Protein AF-A0A3A9ZU46-F1 (afdb_monomer_lite)

Organism: NCBI:txid1420899

Secondary structure (DSSP, 8-state):
------------S-S-SPPTT-EEEEEE-SSTT-EEEEEEEE-TTS-EEEEE---GGGG-TT----TTT----TTHHHHHHHHHTT-TT--SHHHHHHTTPPPHHHHHHHHHHTS-HHHHHHHHHTTSEE----TT-TT-----EETTS----EEEE--BTTB--HHHHHHHHHHHHHTT-SEEEE---SPPPPPPTT--S---TT-----------

Structure (mmCIF, N/CA/C/O backbone):
data_AF-A0A3A9ZU46-F1
#
_entry.id   AF-A0A3A9ZU46-F1
#
loop_
_atom_site.group_PDB
_atom_site.id
_atom_site.type_symbol
_atom_site.label_atom_id
_atom_site.label_alt_id
_atom_site.label_comp_id
_atom_site.label_asym_id
_atom_site.label_entity_id
_atom_site.label_seq_id
_atom_site.pdbx_PDB_ins_code
_atom_site.Cartn_x
_atom_site.Cartn_y
_atom_site.Cartn_z
_atom_site.occupancy
_atom_site.B_iso_or_equiv
_atom_site.auth_seq_id
_atom_site.auth_comp_id
_atom_site.auth_asym_id
_atom_site.auth_atom_id
_atom_site.pdbx_PDB_model_num
ATOM 1 N N . MET A 1 1 ? 8.227 32.862 45.088 1.00 35.78 1 MET A N 1
ATOM 2 C CA . MET A 1 1 ? 6.986 32.095 44.866 1.00 35.78 1 MET A CA 1
ATOM 3 C C . MET A 1 1 ? 7.138 31.425 43.515 1.00 35.78 1 MET A C 1
ATOM 5 O O . MET A 1 1 ? 6.861 32.023 42.487 1.00 35.78 1 MET A O 1
ATOM 9 N N . THR A 1 2 ? 7.788 30.268 43.529 1.00 27.38 2 THR A N 1
ATOM 10 C CA . THR A 1 2 ? 8.218 29.541 42.335 1.00 27.38 2 THR A CA 1
ATOM 11 C C . THR A 1 2 ? 7.061 28.642 41.934 1.00 27.38 2 THR A C 1
ATOM 13 O O . THR A 1 2 ? 6.717 27.737 42.691 1.00 27.38 2 THR A O 1
ATOM 16 N N . ILE A 1 3 ? 6.417 28.926 40.803 1.00 32.47 3 ILE A N 1
ATOM 17 C CA . ILE A 1 3 ? 5.437 28.006 40.227 1.00 32.47 3 ILE A CA 1
ATOM 18 C C . ILE A 1 3 ? 6.233 26.837 39.652 1.00 32.47 3 ILE A C 1
ATOM 20 O O . ILE A 1 3 ? 6.951 26.970 38.666 1.00 32.47 3 ILE A O 1
ATOM 24 N N . GLN A 1 4 ? 6.184 25.719 40.368 1.00 29.41 4 GLN A N 1
ATOM 25 C CA . GLN A 1 4 ? 6.531 24.412 39.842 1.00 29.41 4 GLN A CA 1
ATOM 26 C C . GLN A 1 4 ? 5.355 23.983 38.962 1.00 29.41 4 GLN A C 1
ATOM 28 O O . GLN A 1 4 ? 4.300 23.635 39.491 1.00 29.41 4 GLN A O 1
ATOM 33 N N . ASP A 1 5 ? 5.522 24.041 37.641 1.00 31.92 5 ASP A N 1
ATOM 34 C CA . ASP A 1 5 ? 4.596 23.401 36.705 1.00 31.92 5 ASP A CA 1
ATOM 35 C C . ASP A 1 5 ? 4.738 21.882 36.853 1.00 31.92 5 ASP A C 1
ATOM 37 O O . ASP A 1 5 ? 5.626 21.234 36.295 1.00 31.92 5 ASP A O 1
ATOM 41 N N . ALA A 1 6 ? 3.876 21.338 37.706 1.00 35.84 6 ALA A N 1
ATOM 42 C CA . ALA A 1 6 ? 3.520 19.936 37.735 1.00 35.84 6 ALA A CA 1
ATOM 43 C C . ALA A 1 6 ? 2.703 19.575 36.477 1.00 35.84 6 ALA A C 1
ATOM 45 O O . ALA A 1 6 ? 2.056 20.431 35.879 1.00 35.84 6 ALA A O 1
ATOM 46 N N . ASP A 1 7 ? 2.710 18.287 36.129 1.00 35.06 7 ASP A N 1
ATOM 47 C CA . ASP A 1 7 ? 2.011 17.645 35.007 1.00 35.06 7 ASP A CA 1
ATOM 48 C C . ASP A 1 7 ? 2.618 17.781 33.600 1.00 35.06 7 ASP A C 1
ATOM 50 O O . ASP A 1 7 ? 1.966 18.177 32.633 1.00 35.06 7 ASP A O 1
ATOM 54 N N . ALA A 1 8 ? 3.806 17.198 33.421 1.00 36.62 8 ALA A N 1
ATOM 55 C CA . ALA A 1 8 ? 4.039 16.391 32.222 1.00 36.62 8 ALA A CA 1
ATOM 56 C C . ALA A 1 8 ? 3.138 15.141 32.291 1.00 36.62 8 ALA A C 1
ATOM 58 O O . ALA A 1 8 ? 3.579 14.055 32.670 1.00 36.62 8 ALA A O 1
ATOM 59 N N . ARG A 1 9 ? 1.842 15.301 31.991 1.00 37.44 9 ARG A N 1
ATOM 60 C CA . ARG A 1 9 ? 0.934 14.164 31.824 1.00 37.44 9 ARG A CA 1
ATOM 61 C C . ARG A 1 9 ? 1.466 13.299 30.684 1.00 37.44 9 ARG A C 1
ATOM 63 O O . ARG A 1 9 ? 1.529 13.740 29.540 1.00 37.44 9 ARG A O 1
ATOM 70 N N . THR A 1 10 ? 1.855 12.070 31.014 1.00 37.53 10 THR A N 1
ATOM 71 C CA . THR A 1 10 ? 2.005 10.957 30.072 1.00 37.53 10 THR A CA 1
ATOM 72 C C . THR A 1 10 ? 0.867 11.022 29.046 1.00 37.53 10 THR A C 1
ATOM 74 O O . THR A 1 10 ? -0.290 11.053 29.479 1.00 37.53 10 THR A O 1
ATOM 77 N N . PRO A 1 11 ? 1.136 11.072 27.726 1.00 37.38 11 PRO A N 1
ATOM 78 C CA . PRO A 1 11 ? 0.059 11.112 26.752 1.00 37.38 11 PRO A CA 1
ATOM 79 C C . PRO A 1 11 ? -0.818 9.873 26.937 1.00 37.38 11 PRO A C 1
ATOM 81 O O . PRO A 1 11 ? -0.317 8.754 27.088 1.00 37.38 11 PRO A O 1
ATOM 84 N N . ALA A 1 12 ? -2.130 10.096 26.999 1.00 38.44 12 ALA A N 1
ATOM 85 C CA . ALA A 1 12 ? -3.111 9.031 27.091 1.00 38.44 12 ALA A CA 1
ATOM 86 C C . ALA A 1 12 ? -2.931 8.062 25.911 1.00 38.44 12 ALA A C 1
ATOM 88 O O . ALA A 1 12 ? -2.576 8.463 24.806 1.00 38.44 12 ALA A O 1
ATOM 89 N N . ALA A 1 13 ? -3.187 6.778 26.146 1.00 44.69 13 ALA A N 1
ATOM 90 C CA . ALA A 1 13 ? -3.154 5.712 25.148 1.00 44.69 13 ALA A CA 1
ATOM 91 C C . ALA A 1 13 ? -4.282 5.871 24.096 1.00 44.69 13 ALA A C 1
ATOM 93 O O . ALA A 1 13 ? -5.224 5.086 24.068 1.00 44.69 13 ALA A O 1
ATOM 94 N N . GLY A 1 14 ? -4.237 6.932 23.282 1.00 53.28 14 GLY A N 1
ATOM 95 C CA . GLY A 1 14 ? -5.409 7.460 22.575 1.00 53.28 14 GLY A CA 1
ATOM 96 C C . GLY A 1 14 ? -5.661 6.949 21.154 1.00 53.28 14 GLY A C 1
ATOM 97 O O . GLY A 1 14 ? -6.806 6.967 20.716 1.00 53.28 14 GLY A O 1
ATOM 98 N N . ALA A 1 15 ? -4.650 6.463 20.422 1.00 59.66 15 ALA A N 1
ATOM 99 C CA . ALA A 1 15 ? -4.809 6.111 18.997 1.00 59.66 15 ALA A CA 1
ATOM 100 C C . ALA A 1 15 ? -4.377 4.678 18.621 1.00 59.66 15 ALA A C 1
ATOM 102 O O . ALA A 1 15 ? -4.803 4.157 17.584 1.00 59.66 15 ALA A O 1
ATOM 103 N N . ALA A 1 16 ? -3.559 4.025 19.449 1.00 62.53 16 ALA A N 1
ATOM 104 C CA . ALA A 1 16 ? -3.061 2.670 19.213 1.00 62.53 16 ALA A CA 1
ATOM 105 C C . ALA A 1 16 ? -4.007 1.604 19.797 1.00 62.53 16 ALA A C 1
ATOM 107 O O . ALA A 1 16 ? -4.651 1.824 20.820 1.00 62.53 16 ALA A O 1
ATOM 108 N N . GLY A 1 17 ? -4.082 0.440 19.147 1.00 70.31 17 GLY A N 1
ATOM 109 C CA . GLY A 1 17 ? -4.902 -0.702 19.570 1.00 70.31 17 GLY A CA 1
ATOM 110 C C . GLY A 1 17 ? -6.018 -1.076 18.583 1.00 70.31 17 GLY A C 1
ATOM 111 O O . GLY A 1 17 ? -6.275 -0.331 17.631 1.00 70.31 17 GLY A O 1
ATOM 112 N N . PRO A 1 18 ? -6.689 -2.228 18.777 1.00 75.94 18 PRO A N 1
ATOM 113 C CA . PRO A 1 18 ? -7.706 -2.728 17.854 1.00 75.94 18 PRO A CA 1
ATOM 114 C C . PRO A 1 18 ? -8.823 -1.711 17.588 1.00 75.94 18 PRO A C 1
ATOM 116 O O . PRO A 1 18 ? -9.188 -0.911 18.454 1.00 75.94 18 PRO A O 1
ATOM 119 N N . VAL A 1 19 ? -9.376 -1.723 16.378 1.00 76.19 19 VAL A N 1
ATOM 120 C CA . VAL A 1 19 ? -10.555 -0.913 16.050 1.00 76.19 19 VAL A CA 1
ATOM 121 C C . VAL A 1 19 ? -11.807 -1.687 16.443 1.00 76.19 19 VAL A C 1
ATOM 123 O O . VAL A 1 19 ? -11.973 -2.835 16.040 1.00 76.19 19 VAL A O 1
ATOM 126 N N . ILE A 1 20 ? -12.684 -1.058 17.229 1.00 80.25 20 ILE A N 1
ATOM 127 C CA . ILE A 1 20 ? -13.890 -1.683 17.792 1.00 80.25 20 ILE A CA 1
ATOM 128 C C . ILE A 1 20 ? -14.715 -2.357 16.685 1.00 80.25 20 ILE A C 1
ATOM 130 O O . ILE A 1 20 ? -14.960 -1.764 15.637 1.00 80.25 20 ILE A O 1
ATOM 134 N N . GLY A 1 21 ? -15.133 -3.603 16.923 1.00 82.50 21 GLY A N 1
ATOM 135 C CA . GLY A 1 21 ? -15.940 -4.381 15.975 1.00 82.50 21 GLY A CA 1
ATOM 136 C C . GLY A 1 21 ? -15.159 -4.959 14.790 1.00 82.50 21 GLY A C 1
ATOM 137 O O . GLY A 1 21 ? -15.760 -5.520 13.878 1.00 82.50 21 GLY A O 1
ATOM 138 N N . SER A 1 22 ? -13.829 -4.849 14.785 1.00 88.56 22 SER A N 1
ATOM 139 C CA . SER A 1 22 ? -12.983 -5.368 13.712 1.00 88.56 22 SER A CA 1
ATOM 140 C C . SER A 1 22 ? -11.636 -5.867 14.231 1.00 88.56 22 SER A C 1
ATOM 142 O O . SER A 1 22 ? -11.217 -5.534 15.338 1.00 88.56 22 SER A O 1
ATOM 144 N N . HIS A 1 23 ? -10.933 -6.650 13.420 1.00 87.69 23 HIS A N 1
ATOM 145 C CA . HIS A 1 23 ? -9.550 -7.026 13.700 1.00 87.69 23 HIS A CA 1
ATOM 146 C C . HIS A 1 23 ? -8.672 -6.840 12.462 1.00 87.69 23 HIS A C 1
ATOM 148 O O . HIS A 1 23 ? -9.148 -6.882 11.322 1.00 87.69 23 HIS A O 1
ATOM 154 N N . LYS A 1 24 ? -7.377 -6.612 12.706 1.00 92.56 24 LYS A N 1
ATOM 155 C CA . LYS A 1 24 ? -6.350 -6.562 11.666 1.00 92.56 24 LYS A CA 1
ATOM 156 C C . LYS A 1 24 ? -6.188 -7.959 11.070 1.00 92.56 24 LYS A C 1
ATOM 158 O O . LYS A 1 24 ? -6.028 -8.934 11.801 1.00 92.56 24 LYS A O 1
ATOM 163 N N . ALA A 1 25 ? -6.225 -8.048 9.753 1.00 92.94 25 ALA A N 1
ATOM 164 C CA . ALA A 1 25 ? -5.924 -9.249 8.994 1.00 92.94 25 ALA A CA 1
ATOM 165 C C . ALA A 1 25 ? -4.983 -8.888 7.836 1.00 92.94 25 ALA A C 1
ATOM 167 O O . ALA A 1 25 ? -4.708 -7.715 7.581 1.00 92.94 25 ALA A O 1
ATOM 168 N N . TYR A 1 26 ? -4.462 -9.903 7.150 1.00 94.88 26 TYR A N 1
ATOM 169 C CA . TYR A 1 26 ? -3.521 -9.712 6.053 1.00 94.88 26 TYR A CA 1
ATOM 170 C C . TYR A 1 26 ? -3.875 -10.617 4.877 1.00 94.88 26 TYR A C 1
ATOM 172 O O . TYR A 1 26 ? -4.195 -11.790 5.079 1.00 94.88 26 TYR A O 1
ATOM 180 N N . LEU A 1 27 ? -3.790 -10.075 3.665 1.00 94.25 27 LEU A N 1
ATOM 181 C CA . LEU A 1 27 ? -3.790 -10.841 2.423 1.00 94.25 27 LEU A CA 1
ATOM 182 C C . LEU A 1 27 ? -2.336 -11.109 2.035 1.00 94.25 27 LEU A C 1
ATOM 184 O O . LEU A 1 27 ? -1.538 -10.176 1.953 1.00 94.25 27 LEU A O 1
ATOM 188 N N . THR A 1 28 ? -1.982 -12.372 1.830 1.00 95.69 28 THR A N 1
ATOM 189 C CA . THR A 1 28 ? -0.630 -12.755 1.404 1.00 95.69 28 THR A CA 1
ATOM 190 C C . THR A 1 28 ? -0.583 -12.817 -0.117 1.00 95.69 28 THR A C 1
ATOM 192 O O . THR A 1 28 ? -1.457 -13.436 -0.724 1.00 95.69 28 THR A O 1
ATOM 195 N N . GLY A 1 29 ? 0.410 -12.167 -0.721 1.00 93.44 29 GLY A N 1
ATOM 196 C CA . GLY A 1 29 ? 0.644 -12.226 -2.163 1.00 93.44 29 GLY A CA 1
ATOM 197 C C . GLY A 1 29 ? 1.418 -13.462 -2.606 1.00 93.44 29 GLY A C 1
ATOM 198 O O . GLY A 1 29 ? 1.470 -14.478 -1.915 1.00 93.44 29 GLY A O 1
ATOM 199 N N . SER A 1 30 ? 2.061 -13.353 -3.765 1.00 94.25 30 SER A N 1
ATOM 200 C CA . SER A 1 30 ? 2.924 -14.386 -4.345 1.00 94.25 30 SER A CA 1
ATOM 201 C C . S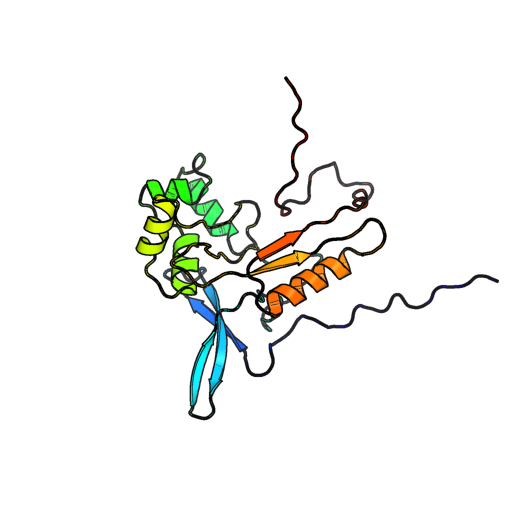ER A 1 30 ? 4.130 -14.728 -3.467 1.00 94.25 30 SER A C 1
ATOM 203 O O . SER A 1 30 ? 4.686 -15.823 -3.573 1.00 94.25 30 SER A O 1
ATOM 205 N N . ARG A 1 31 ? 4.522 -13.808 -2.578 1.00 91.75 31 ARG A N 1
ATOM 206 C CA . ARG A 1 31 ? 5.649 -13.954 -1.657 1.00 91.75 31 ARG A CA 1
ATOM 207 C C . ARG A 1 31 ? 5.194 -13.889 -0.195 1.00 91.75 31 ARG A C 1
ATOM 209 O O . ARG A 1 31 ? 4.291 -13.115 0.129 1.00 91.75 31 ARG A O 1
ATOM 216 N N . PRO A 1 32 ? 5.841 -14.638 0.717 1.00 91.88 32 PRO A N 1
ATOM 217 C CA . PRO A 1 32 ? 5.447 -14.683 2.128 1.00 91.88 32 PRO A CA 1
ATOM 218 C C . PRO A 1 32 ? 5.661 -13.353 2.868 1.00 91.88 32 PRO A C 1
ATOM 220 O O . PRO A 1 32 ? 4.984 -13.084 3.860 1.00 91.88 32 PRO A O 1
ATOM 223 N N . ASP A 1 33 ? 6.589 -12.519 2.398 1.00 91.94 33 ASP A N 1
ATOM 224 C CA . ASP A 1 33 ? 6.868 -11.186 2.935 1.00 91.94 33 ASP A CA 1
ATOM 225 C C . ASP A 1 33 ? 5.911 -10.105 2.399 1.00 91.94 33 ASP A C 1
ATOM 227 O O . ASP A 1 33 ? 5.799 -9.029 2.990 1.00 91.94 33 ASP A O 1
ATOM 231 N N . LEU A 1 34 ? 5.162 -10.393 1.330 1.00 94.12 34 LEU A N 1
ATOM 232 C CA . LEU A 1 34 ? 4.157 -9.494 0.771 1.00 94.12 34 LEU A CA 1
ATOM 233 C C . LEU A 1 34 ? 2.818 -9.714 1.482 1.00 94.12 34 LEU A C 1
ATOM 235 O O . LEU A 1 34 ? 1.983 -10.519 1.073 1.00 94.12 34 LEU A O 1
ATOM 239 N N . ARG A 1 35 ? 2.627 -8.982 2.582 1.00 94.94 35 ARG A N 1
ATOM 240 C CA . ARG A 1 35 ? 1.413 -9.028 3.405 1.00 94.94 35 ARG A CA 1
ATOM 241 C C . ARG A 1 35 ? 0.672 -7.698 3.337 1.00 94.94 35 ARG A C 1
ATOM 243 O O . ARG A 1 35 ? 1.123 -6.707 3.904 1.00 94.94 35 ARG A O 1
ATOM 250 N N . VAL A 1 36 ? -0.476 -7.686 2.668 1.00 96.19 36 VAL A N 1
ATOM 251 C CA . VAL A 1 36 ? -1.323 -6.499 2.514 1.00 96.19 36 VAL A CA 1
ATOM 252 C C . VAL A 1 36 ? -2.293 -6.396 3.690 1.00 96.19 36 VAL A C 1
ATOM 254 O O . VAL A 1 36 ? -3.080 -7.321 3.897 1.00 96.19 36 VAL A O 1
ATOM 257 N N . PRO A 1 37 ? -2.263 -5.30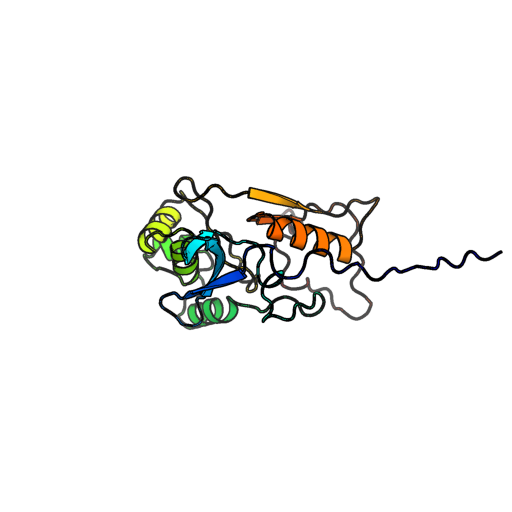5 4.470 1.00 95.31 37 PRO A N 1
ATOM 258 C CA . PRO A 1 37 ? -3.136 -5.133 5.618 1.00 95.31 37 PRO A CA 1
ATOM 259 C C . PRO A 1 37 ? -4.574 -4.875 5.181 1.00 95.31 37 PRO A C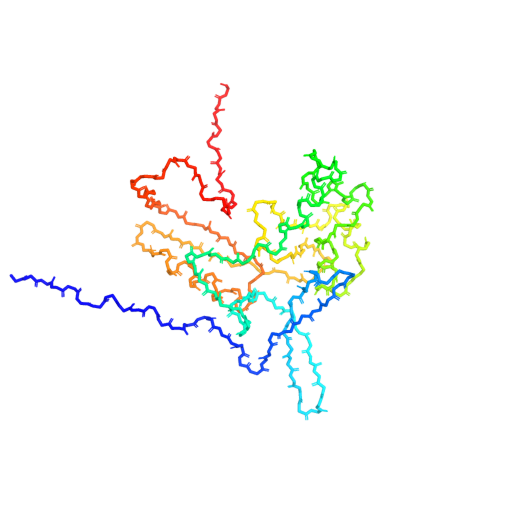 1
ATOM 261 O O . PRO A 1 37 ? -4.850 -4.048 4.310 1.00 95.31 37 PRO A O 1
ATOM 264 N N . VAL A 1 38 ? -5.496 -5.557 5.847 1.00 95.19 38 VAL A N 1
ATOM 265 C CA . VAL A 1 38 ? -6.934 -5.364 5.694 1.00 95.19 38 VAL A CA 1
ATOM 266 C C . VAL A 1 38 ? -7.610 -5.409 7.054 1.00 95.19 38 VAL A C 1
ATOM 268 O O . VAL A 1 38 ? -7.103 -5.989 8.016 1.00 95.19 38 VAL A O 1
ATOM 271 N N . ARG A 1 39 ? -8.795 -4.819 7.136 1.00 93.44 39 ARG A N 1
ATOM 272 C CA . ARG A 1 39 ? -9.625 -4.860 8.333 1.00 93.44 39 ARG A CA 1
ATOM 273 C C . ARG A 1 39 ? -10.771 -5.825 8.102 1.00 93.44 39 ARG A C 1
ATOM 275 O O . ARG A 1 39 ? -11.543 -5.651 7.165 1.00 93.44 39 ARG A O 1
ATOM 282 N N . ARG A 1 40 ? -10.893 -6.844 8.949 1.00 93.00 40 ARG A N 1
ATOM 283 C CA . ARG A 1 40 ? -11.960 -7.841 8.837 1.00 93.00 40 ARG A CA 1
ATOM 284 C C . ARG A 1 40 ? -13.030 -7.600 9.893 1.00 93.00 40 ARG A C 1
ATOM 286 O O . ARG A 1 40 ? -12.735 -7.517 11.087 1.00 93.00 40 ARG A O 1
ATOM 293 N N . VAL A 1 41 ? -14.271 -7.493 9.431 1.00 93.06 41 VAL A N 1
ATOM 294 C CA . VAL A 1 41 ? -15.471 -7.318 10.256 1.00 93.06 41 VAL A CA 1
ATOM 295 C C . VAL A 1 41 ? -16.290 -8.599 10.171 1.00 93.06 41 VAL A C 1
ATOM 297 O O . VAL A 1 41 ? -16.649 -9.026 9.074 1.00 93.06 41 VAL A O 1
ATOM 300 N N . HIS A 1 42 ? -16.558 -9.224 11.317 1.00 90.06 42 HIS A N 1
ATOM 301 C CA . HIS A 1 42 ? -17.422 -10.400 11.390 1.00 90.06 42 HIS A CA 1
ATOM 302 C C . HIS A 1 42 ? -18.882 -9.975 11.461 1.00 90.06 42 HIS A C 1
ATOM 304 O O . HIS A 1 42 ? -19.241 -9.088 12.234 1.00 90.06 42 HIS A O 1
ATOM 310 N N . LEU A 1 43 ? -19.707 -10.619 10.648 1.00 91.69 43 LEU A N 1
ATOM 311 C CA . LEU A 1 43 ? -21.142 -10.403 10.608 1.00 91.69 43 LEU A CA 1
ATOM 312 C C . LEU A 1 43 ? -21.859 -11.442 11.479 1.00 91.69 43 LEU A C 1
ATOM 314 O O . LEU A 1 43 ? -21.318 -12.499 11.806 1.00 91.69 43 LEU A O 1
ATOM 318 N N . THR A 1 44 ? -23.096 -11.136 11.863 1.00 91.62 44 THR A N 1
ATOM 319 C CA . THR A 1 44 ? -23.923 -12.011 12.710 1.00 91.62 44 THR A CA 1
ATOM 320 C C . THR A 1 44 ? -24.377 -13.290 12.004 1.00 91.62 44 THR A C 1
ATOM 322 O O . THR A 1 44 ? -24.774 -14.239 12.672 1.00 91.62 44 THR A O 1
ATOM 325 N N . ASP A 1 45 ? -24.301 -13.334 10.675 1.00 92.00 45 ASP A N 1
ATOM 326 C CA . ASP A 1 45 ? -24.619 -14.493 9.833 1.00 92.00 45 ASP A CA 1
ATOM 327 C C . ASP A 1 45 ? -23.435 -15.473 9.670 1.00 92.00 45 ASP A C 1
ATOM 329 O O . ASP A 1 45 ? -23.545 -16.465 8.953 1.00 92.00 45 ASP A O 1
ATOM 333 N N . GLY A 1 46 ? -22.302 -15.204 10.331 1.00 89.31 46 GLY A N 1
ATOM 334 C CA . GLY A 1 46 ? -21.074 -15.998 10.238 1.00 89.31 46 GLY A CA 1
ATOM 335 C C . GLY A 1 46 ? -20.156 -15.612 9.074 1.00 89.31 46 GLY A C 1
ATOM 336 O O . GLY A 1 46 ? -19.030 -16.108 9.005 1.00 89.31 46 GLY A O 1
ATOM 337 N N . ASN A 1 47 ? -20.581 -14.703 8.192 1.00 92.25 47 ASN A N 1
ATOM 338 C CA . ASN A 1 47 ? -19.742 -14.181 7.120 1.00 92.25 47 ASN A CA 1
ATOM 339 C C . ASN A 1 47 ? -18.776 -13.102 7.635 1.00 92.25 47 ASN A C 1
ATOM 341 O O . ASN A 1 47 ? -18.816 -12.660 8.788 1.00 92.25 47 ASN A O 1
ATOM 345 N N . SER A 1 48 ? -17.872 -12.657 6.762 1.00 91.00 48 SER A N 1
ATOM 346 C CA . SER A 1 48 ? -16.990 -11.532 7.067 1.00 91.00 48 SER A CA 1
ATOM 347 C C . SER A 1 48 ? -16.846 -10.590 5.884 1.00 91.00 48 SER A C 1
ATOM 349 O O . SER A 1 48 ? -16.790 -11.027 4.735 1.00 91.00 48 SER A O 1
ATOM 351 N N . VAL A 1 49 ? -16.754 -9.297 6.181 1.00 92.44 49 VAL A N 1
ATOM 352 C CA . VAL A 1 49 ? -16.446 -8.252 5.204 1.00 92.44 49 VAL A CA 1
ATOM 353 C C . VAL A 1 49 ? -15.000 -7.830 5.397 1.00 92.44 49 VAL A C 1
ATOM 355 O O . VAL A 1 49 ? -14.545 -7.609 6.523 1.00 92.44 49 VAL A O 1
ATOM 358 N N . THR A 1 50 ? -14.273 -7.732 4.288 1.00 93.38 50 THR A N 1
ATOM 359 C CA . THR A 1 50 ? -12.897 -7.238 4.267 1.00 93.38 50 THR A CA 1
ATOM 360 C C . THR A 1 50 ? -12.914 -5.790 3.800 1.00 93.38 50 THR A C 1
ATOM 362 O O . THR A 1 50 ? -13.438 -5.484 2.733 1.00 93.38 50 THR A O 1
ATOM 365 N N . LEU A 1 51 ? -12.365 -4.903 4.622 1.00 93.06 51 LEU A N 1
ATOM 366 C CA . LEU A 1 51 ? -12.283 -3.471 4.383 1.00 93.06 51 LEU A CA 1
ATOM 367 C C . LEU A 1 51 ? -10.830 -3.059 4.171 1.00 93.06 51 LEU A C 1
ATOM 369 O O . LEU A 1 51 ? -9.903 -3.631 4.754 1.00 93.06 51 LEU A O 1
ATOM 373 N N . TYR A 1 52 ? -10.658 -2.020 3.363 1.00 94.31 52 TYR A N 1
ATOM 374 C CA . TYR A 1 52 ? -9.386 -1.337 3.200 1.00 94.31 52 TYR A CA 1
ATOM 375 C C . TYR A 1 52 ? -8.948 -0.723 4.538 1.00 94.31 52 TYR A C 1
ATOM 377 O O . TYR A 1 52 ? -9.764 -0.142 5.257 1.00 94.31 52 TYR A O 1
ATOM 385 N N . ASP A 1 53 ? -7.672 -0.871 4.891 1.00 94.56 53 ASP A N 1
ATOM 386 C CA . ASP A 1 53 ? -7.145 -0.439 6.185 1.00 94.56 53 ASP A CA 1
ATOM 387 C C . ASP A 1 53 ? -5.844 0.342 6.019 1.00 94.56 53 ASP A C 1
ATOM 389 O O . ASP A 1 53 ? -4.871 -0.187 5.484 1.00 94.56 53 ASP A O 1
ATOM 393 N N . THR A 1 54 ? -5.822 1.597 6.470 1.00 94.31 54 THR A N 1
ATOM 394 C CA . THR A 1 54 ? -4.644 2.484 6.418 1.00 94.31 54 THR A CA 1
ATOM 395 C C . THR A 1 54 ? -4.007 2.713 7.781 1.00 94.31 54 THR A C 1
ATOM 397 O O . THR A 1 54 ? -3.000 3.406 7.875 1.00 94.31 54 THR A O 1
ATOM 400 N N . SER A 1 55 ? -4.536 2.098 8.841 1.00 92.25 55 SER A N 1
ATOM 401 C CA . SER A 1 55 ? -4.067 2.301 10.216 1.00 92.25 55 SER A CA 1
ATOM 402 C C . SER A 1 55 ? -2.637 1.818 10.480 1.00 92.25 55 SER A C 1
ATOM 404 O O . SER A 1 55 ? -2.070 2.107 11.535 1.00 92.25 55 SER A O 1
ATOM 406 N N . GLY A 1 56 ? -2.062 1.049 9.552 1.00 90.88 56 GLY A N 1
ATOM 407 C CA . GLY A 1 56 ? -0.726 0.490 9.671 1.00 90.88 56 GLY A CA 1
ATOM 408 C C . GLY A 1 56 ? -0.573 -0.480 10.855 1.00 90.88 56 GLY A C 1
ATOM 409 O O . GLY A 1 56 ? -1.558 -1.084 11.306 1.00 90.88 56 GLY A O 1
ATOM 410 N N . PRO A 1 57 ? 0.653 -0.646 11.379 1.00 90.50 57 PRO A N 1
ATOM 411 C CA . PRO A 1 57 ? 0.947 -1.567 12.480 1.00 90.50 57 PRO A CA 1
ATOM 412 C C . PRO A 1 57 ? 0.387 -1.121 13.840 1.00 90.50 57 PRO A C 1
ATOM 414 O O . PRO A 1 57 ? 0.339 -1.923 14.764 1.00 90.50 57 PRO A O 1
ATOM 417 N N . TYR A 1 58 ? -0.081 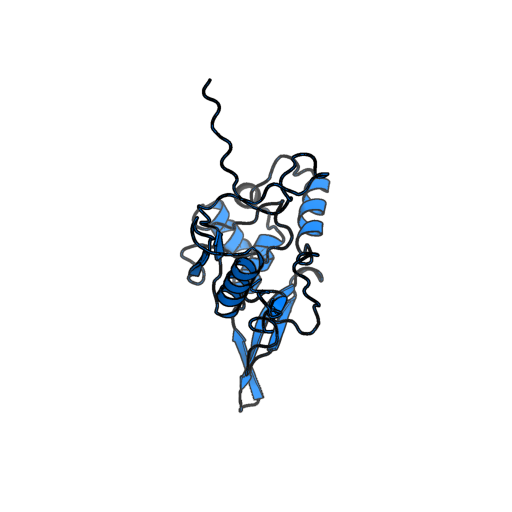0.124 13.986 1.00 87.62 58 TYR A N 1
ATOM 418 C CA . TYR A 1 58 ? -0.586 0.658 15.262 1.00 87.62 58 TYR A CA 1
ATOM 419 C C . TYR A 1 58 ? -1.856 -0.033 15.777 1.00 87.62 58 TYR A C 1
ATOM 421 O O . TYR A 1 58 ? -2.178 0.059 16.963 1.00 87.62 58 TYR A O 1
ATOM 429 N N . THR A 1 59 ? -2.603 -0.705 14.900 1.00 86.31 59 THR A N 1
ATOM 430 C CA . THR A 1 59 ? -3.805 -1.472 15.268 1.00 86.31 59 THR A CA 1
ATOM 431 C C . THR A 1 59 ? -3.565 -2.979 15.270 1.00 86.31 59 THR A C 1
ATOM 433 O O . THR A 1 59 ? -4.518 -3.736 15.457 1.00 86.31 59 THR A O 1
ATOM 436 N N . ASP A 1 60 ? -2.332 -3.423 15.023 1.00 87.31 60 ASP A N 1
ATOM 437 C CA . ASP A 1 60 ? -1.963 -4.832 15.081 1.00 87.31 60 ASP A CA 1
ATOM 438 C C . ASP A 1 60 ? -1.517 -5.188 16.511 1.00 87.31 60 ASP A C 1
ATOM 440 O O . ASP A 1 60 ? -0.476 -4.708 16.961 1.00 87.31 60 ASP A O 1
ATOM 444 N N . PRO A 1 61 ? -2.266 -6.031 17.247 1.00 84.56 61 PRO A N 1
ATOM 445 C CA . PRO A 1 61 ? -1.891 -6.416 18.606 1.00 84.56 61 PRO A CA 1
ATOM 446 C C . PRO A 1 61 ? -0.593 -7.236 18.663 1.00 84.56 61 PRO A C 1
ATOM 448 O O . PRO A 1 61 ? -0.022 -7.394 19.740 1.00 84.56 61 PRO A O 1
ATOM 451 N N . GLN A 1 62 ? -0.126 -7.773 17.532 1.00 85.44 62 GLN A N 1
ATOM 452 C CA . GLN A 1 62 ? 1.114 -8.542 17.446 1.00 85.44 62 GLN A CA 1
ATOM 453 C C . GLN A 1 62 ? 2.351 -7.650 17.260 1.00 85.44 62 GLN A C 1
ATOM 455 O O . GLN A 1 62 ? 3.473 -8.149 17.354 1.00 85.44 62 GLN A O 1
ATOM 460 N N . VAL A 1 63 ? 2.176 -6.347 17.005 1.00 84.00 63 VAL A N 1
ATOM 461 C CA . VAL A 1 63 ? 3.279 -5.414 16.750 1.00 84.00 63 VAL A CA 1
ATOM 462 C C . VAL A 1 63 ? 3.418 -4.428 17.905 1.00 84.00 63 VAL A C 1
ATOM 464 O O . VAL A 1 63 ? 2.536 -3.623 18.185 1.00 84.00 63 VAL A O 1
ATOM 467 N N . VAL A 1 64 ? 4.579 -4.447 18.560 1.00 80.81 64 VAL A N 1
ATOM 468 C CA . VAL A 1 64 ? 4.924 -3.441 19.570 1.00 80.81 64 VAL A CA 1
ATOM 469 C C . VAL A 1 64 ? 5.451 -2.193 18.865 1.00 80.81 64 VAL A C 1
ATOM 471 O O . VAL A 1 64 ? 6.560 -2.196 18.328 1.00 80.81 64 VAL A O 1
ATOM 474 N N . THR A 1 65 ? 4.665 -1.119 18.868 1.00 80.75 65 THR A N 1
ATOM 475 C CA . THR A 1 65 ? 5.054 0.164 18.269 1.00 80.75 65 THR A CA 1
ATOM 476 C C . THR A 1 65 ? 5.756 1.064 19.286 1.00 80.75 65 THR A C 1
ATOM 478 O O . THR A 1 65 ? 5.172 1.413 20.309 1.00 80.75 65 THR A O 1
ATOM 481 N N . ASP A 1 66 ? 6.986 1.486 18.982 1.00 82.19 66 ASP A N 1
ATOM 482 C CA . ASP A 1 66 ? 7.739 2.496 19.739 1.00 82.19 66 ASP A CA 1
ATOM 483 C C . ASP A 1 66 ? 8.162 3.624 18.789 1.00 82.19 66 ASP A C 1
ATOM 485 O O . ASP A 1 66 ? 8.982 3.427 17.887 1.00 82.19 66 ASP A O 1
ATOM 489 N N . VAL A 1 67 ? 7.619 4.823 19.014 1.00 78.81 67 VAL A N 1
ATOM 490 C CA . VAL A 1 67 ? 7.884 6.023 18.201 1.00 78.81 67 VAL A CA 1
ATOM 491 C C . VAL A 1 67 ? 9.382 6.334 18.116 1.00 78.81 67 VAL A C 1
ATOM 493 O O . VAL A 1 67 ? 9.857 6.799 17.083 1.00 78.81 67 VAL A O 1
ATOM 496 N N . ARG A 1 68 ? 10.158 6.040 19.168 1.00 79.62 68 ARG A N 1
ATOM 497 C CA . ARG A 1 68 ? 11.604 6.313 19.201 1.00 79.62 68 ARG A CA 1
ATOM 498 C C . ARG A 1 68 ? 12.415 5.323 18.369 1.00 79.62 68 ARG A C 1
ATOM 500 O O . ARG A 1 68 ? 13.520 5.659 17.945 1.00 79.62 68 ARG A O 1
ATOM 507 N N . ARG A 1 69 ? 11.891 4.113 18.152 1.00 83.81 69 ARG A N 1
ATOM 508 C CA . ARG A 1 69 ? 12.525 3.071 17.326 1.00 83.81 69 ARG A CA 1
ATOM 509 C C . ARG A 1 69 ? 12.102 3.153 15.862 1.00 83.81 69 ARG A C 1
ATOM 511 O O . ARG A 1 69 ? 12.876 2.751 14.999 1.00 83.81 69 ARG A O 1
ATOM 518 N N . GLY A 1 70 ? 10.921 3.709 15.596 1.00 83.31 70 GLY A N 1
ATOM 519 C CA . GLY A 1 70 ? 10.319 3.728 14.269 1.00 83.31 70 GLY A CA 1
ATOM 520 C C . GLY A 1 70 ? 9.628 2.406 13.929 1.00 83.31 70 GLY A C 1
ATOM 521 O O . GLY A 1 70 ? 9.658 1.444 14.698 1.00 83.31 70 GLY A O 1
ATOM 522 N N . LEU A 1 71 ? 8.967 2.380 12.774 1.00 89.12 71 LEU A N 1
ATOM 523 C CA . LEU A 1 71 ? 8.253 1.201 12.293 1.00 89.12 71 LEU A CA 1
ATOM 524 C C . LEU A 1 71 ? 9.209 0.195 11.628 1.00 89.12 71 LEU A C 1
ATOM 526 O O . LEU A 1 71 ? 10.273 0.584 11.136 1.00 89.12 71 LEU A O 1
ATOM 530 N N . PRO A 1 72 ? 8.848 -1.100 11.581 1.00 89.38 72 PRO A N 1
ATOM 531 C CA . PRO A 1 72 ? 9.613 -2.089 10.834 1.00 89.38 72 PRO A CA 1
ATOM 532 C C . PRO A 1 72 ? 9.732 -1.705 9.346 1.00 89.38 72 PRO A C 1
ATOM 534 O O . PRO A 1 72 ? 8.730 -1.344 8.724 1.00 89.38 72 PRO A O 1
ATOM 537 N N . PRO A 1 73 ? 10.927 -1.809 8.738 1.00 92.12 73 PRO A N 1
ATOM 538 C CA . PRO A 1 73 ? 11.153 -1.401 7.355 1.00 92.12 73 PRO A CA 1
ATOM 539 C C . PRO A 1 73 ? 10.695 -2.488 6.367 1.00 92.12 73 PRO A C 1
ATOM 541 O O . PRO A 1 73 ? 11.527 -3.132 5.726 1.00 92.12 73 PRO A O 1
ATOM 544 N N . LEU A 1 74 ? 9.377 -2.679 6.248 1.00 91.38 74 LEU A N 1
ATOM 545 C CA . LEU A 1 74 ? 8.702 -3.699 5.428 1.00 91.38 74 LEU A CA 1
ATOM 546 C C . LEU A 1 74 ? 9.333 -3.893 4.041 1.00 91.38 74 LEU A C 1
ATOM 548 O O . LEU A 1 74 ? 9.588 -5.014 3.616 1.00 91.38 74 LEU A O 1
ATOM 552 N N . ARG A 1 75 ? 9.608 -2.792 3.339 1.00 94.19 75 ARG A N 1
ATOM 553 C CA . ARG A 1 75 ? 10.021 -2.795 1.929 1.00 94.19 75 ARG A CA 1
ATOM 554 C C . ARG A 1 75 ? 11.527 -2.857 1.717 1.00 94.19 75 ARG A C 1
ATOM 556 O O . ARG A 1 75 ? 11.980 -2.847 0.572 1.00 94.19 75 ARG A O 1
ATOM 563 N N . ARG A 1 76 ? 12.328 -2.840 2.787 1.00 93.94 76 ARG A N 1
ATOM 564 C CA . ARG A 1 76 ? 13.792 -2.823 2.661 1.00 93.94 76 ARG A CA 1
ATOM 565 C C . ARG A 1 76 ? 14.321 -4.013 1.846 1.00 93.94 76 ARG A C 1
ATOM 567 O O . ARG A 1 76 ? 15.076 -3.732 0.914 1.00 93.94 76 ARG A O 1
ATOM 574 N N . PRO A 1 77 ? 13.872 -5.263 2.079 1.00 93.75 77 PRO A N 1
ATOM 575 C CA . PRO A 1 77 ? 14.300 -6.401 1.267 1.00 93.75 77 PRO A CA 1
ATOM 576 C C . PRO A 1 77 ? 13.985 -6.209 -0.222 1.00 93.75 77 PRO A C 1
ATOM 578 O O . PRO A 1 77 ? 14.851 -6.408 -1.064 1.00 93.75 77 PRO A O 1
ATOM 581 N N . TRP A 1 78 ? 12.797 -5.698 -0.561 1.00 93.31 78 TRP A N 1
ATOM 582 C CA . TRP A 1 78 ? 12.369 -5.514 -1.957 1.00 93.31 78 TRP A CA 1
ATOM 583 C C . TRP A 1 78 ? 13.242 -4.509 -2.712 1.00 93.31 78 TRP A C 1
ATOM 585 O O . TRP A 1 78 ? 13.532 -4.672 -3.896 1.00 93.31 78 TRP A O 1
ATOM 595 N N . VAL A 1 79 ? 13.651 -3.434 -2.032 1.00 90.94 79 VAL A N 1
ATOM 596 C CA . VAL A 1 79 ? 14.529 -2.410 -2.611 1.00 90.94 79 VAL A CA 1
ATOM 597 C C . VAL A 1 79 ? 15.958 -2.935 -2.761 1.00 90.94 79 VAL A C 1
ATOM 599 O O . VAL A 1 79 ? 16.629 -2.591 -3.734 1.00 90.94 79 VAL A O 1
ATOM 602 N N . GLU A 1 80 ? 16.438 -3.726 -1.802 1.00 90.88 80 GLU A N 1
ATOM 603 C CA . GLU A 1 80 ? 17.781 -4.312 -1.819 1.00 90.88 80 GLU A CA 1
ATOM 604 C C . GLU A 1 80 ? 17.923 -5.377 -2.910 1.00 90.88 80 GLU A C 1
ATOM 606 O O . GLU A 1 80 ? 18.875 -5.297 -3.686 1.00 90.88 80 GLU A O 1
ATOM 611 N N . GLU A 1 81 ? 16.944 -6.277 -3.044 1.00 90.25 81 GLU A N 1
ATOM 612 C CA . GLU A 1 81 ? 16.871 -7.280 -4.118 1.00 90.25 81 GLU A CA 1
ATOM 613 C C . GLU A 1 81 ? 16.974 -6.614 -5.497 1.00 90.25 81 GLU A C 1
ATOM 615 O O . GLU A 1 81 ? 17.907 -6.877 -6.252 1.00 90.25 81 GLU A O 1
ATOM 620 N N . ARG A 1 82 ? 16.124 -5.619 -5.784 1.00 89.44 82 ARG A N 1
ATOM 621 C CA . ARG A 1 82 ? 16.161 -4.915 -7.080 1.00 89.44 82 ARG A CA 1
ATOM 622 C C . ARG A 1 82 ? 17.482 -4.204 -7.361 1.00 89.44 82 ARG A C 1
ATOM 624 O O . ARG A 1 82 ? 17.885 -4.068 -8.515 1.00 89.44 82 ARG A O 1
ATOM 631 N N . ARG A 1 83 ? 18.154 -3.685 -6.330 1.00 85.81 83 ARG A N 1
ATOM 632 C CA . ARG A 1 83 ? 19.475 -3.063 -6.507 1.00 85.81 83 ARG A CA 1
ATOM 633 C C . ARG A 1 83 ? 20.537 -4.101 -6.848 1.00 85.81 83 ARG A C 1
ATOM 635 O O . ARG A 1 83 ? 21.414 -3.789 -7.651 1.00 85.81 83 ARG A O 1
ATOM 642 N N . ALA A 1 84 ? 20.456 -5.290 -6.254 1.00 84.44 84 ALA A N 1
ATOM 643 C CA . ALA A 1 84 ? 21.346 -6.402 -6.563 1.00 84.44 84 ALA A CA 1
ATOM 644 C C . ALA A 1 84 ? 21.153 -6.903 -8.005 1.00 84.44 84 ALA A C 1
ATOM 646 O O . ALA A 1 84 ? 22.141 -7.174 -8.681 1.00 84.44 84 ALA A O 1
ATOM 647 N N . ASP A 1 85 ? 19.918 -6.888 -8.515 1.00 83.50 85 ASP A N 1
ATOM 648 C CA . ASP A 1 85 ? 19.565 -7.311 -9.882 1.00 83.50 85 ASP A CA 1
ATOM 649 C C . ASP A 1 85 ? 19.987 -6.317 -10.992 1.00 83.50 85 ASP A C 1
ATOM 651 O O . ASP A 1 85 ? 19.602 -6.444 -12.153 1.00 83.50 85 ASP A O 1
ATOM 655 N N . GLY A 1 86 ? 20.795 -5.301 -10.667 1.00 75.75 86 GLY A N 1
ATOM 656 C CA . GLY A 1 86 ? 21.370 -4.379 -11.653 1.00 75.75 86 GLY A CA 1
ATOM 657 C C . GLY A 1 86 ? 20.500 -3.165 -11.995 1.00 75.75 86 GLY A C 1
ATOM 658 O O . GLY A 1 86 ? 20.872 -2.361 -12.851 1.00 75.75 86 GLY A O 1
ATOM 659 N N . HIS A 1 87 ? 19.387 -2.940 -11.291 1.00 75.31 87 HIS A N 1
ATOM 660 C CA . HIS A 1 87 ? 18.512 -1.779 -11.513 1.00 75.31 87 HIS A CA 1
ATOM 661 C C . HIS A 1 87 ? 18.986 -0.493 -10.811 1.00 75.31 87 HIS A C 1
ATOM 663 O O . HIS A 1 87 ? 18.186 0.398 -10.525 1.00 75.31 87 HIS A O 1
ATOM 669 N N . ALA A 1 88 ? 20.287 -0.346 -10.541 1.00 63.09 88 ALA A N 1
ATOM 670 C CA . ALA A 1 88 ? 20.841 0.773 -9.771 1.00 63.09 88 ALA A CA 1
ATOM 671 C C . ALA A 1 88 ? 20.513 2.170 -10.350 1.00 63.09 88 ALA A C 1
ATOM 673 O O . ALA A 1 88 ? 20.456 3.142 -9.598 1.00 63.09 88 ALA A O 1
ATOM 674 N N . GLY A 1 89 ? 20.257 2.273 -11.663 1.00 63.25 89 GLY A N 1
ATOM 675 C CA . GLY A 1 89 ? 19.848 3.513 -12.340 1.00 63.25 89 GLY A CA 1
ATOM 676 C C . GLY A 1 89 ? 18.332 3.742 -12.453 1.00 63.25 89 GLY A C 1
ATOM 677 O O . GLY A 1 89 ? 17.910 4.839 -12.815 1.00 63.25 89 GLY A O 1
ATOM 678 N N . LEU A 1 90 ? 17.496 2.743 -12.147 1.00 68.75 90 LEU A N 1
ATOM 679 C CA . LEU A 1 90 ? 16.038 2.820 -12.272 1.00 68.75 90 LEU A CA 1
ATOM 680 C C . LEU A 1 90 ? 15.410 2.939 -10.887 1.00 68.75 90 LEU A C 1
ATOM 682 O O . LEU A 1 90 ? 15.278 1.971 -10.142 1.00 68.75 90 LEU A O 1
ATOM 686 N N . VAL A 1 91 ? 15.029 4.159 -10.524 1.00 81.62 91 VAL A N 1
ATOM 687 C CA . VAL A 1 91 ? 14.588 4.450 -9.151 1.00 81.62 91 VAL A CA 1
ATOM 688 C C . VAL A 1 91 ? 13.063 4.471 -9.025 1.00 81.62 91 VAL A C 1
ATOM 690 O O . VAL A 1 91 ? 12.533 4.247 -7.939 1.00 81.62 91 VAL A O 1
ATOM 693 N N . THR A 1 92 ? 12.339 4.738 -10.116 1.00 92.94 92 THR A N 1
ATOM 694 C CA . THR A 1 92 ? 10.905 5.051 -10.060 1.00 92.94 92 THR A CA 1
ATOM 695 C C . THR A 1 92 ? 10.032 3.909 -10.562 1.00 92.94 92 THR A C 1
ATOM 697 O O . THR A 1 92 ? 10.371 3.217 -11.520 1.00 92.94 92 THR A O 1
ATOM 700 N N . GLN A 1 93 ? 8.849 3.769 -9.961 1.00 95.25 93 GLN A N 1
ATOM 701 C CA . GLN A 1 93 ? 7.834 2.795 -10.381 1.00 95.25 93 GLN A CA 1
ATOM 702 C C . GLN A 1 93 ? 7.410 2.991 -11.847 1.00 95.25 93 GLN A C 1
ATOM 704 O O . GLN A 1 93 ? 7.182 2.016 -12.553 1.00 95.25 93 GLN A O 1
ATOM 709 N N . LEU A 1 94 ? 7.404 4.236 -12.341 1.00 95.75 94 LEU A N 1
ATOM 710 C CA . LEU A 1 94 ? 7.159 4.548 -13.752 1.00 95.75 94 LEU A CA 1
ATOM 711 C C . LEU A 1 94 ? 8.196 3.910 -14.688 1.00 95.75 94 LEU A C 1
ATOM 713 O O . LEU A 1 94 ? 7.840 3.410 -15.754 1.00 95.75 94 LEU A O 1
ATOM 717 N N . ALA A 1 95 ? 9.474 3.929 -14.302 1.00 93.88 95 ALA A N 1
ATOM 718 C CA . ALA A 1 95 ? 10.541 3.369 -15.120 1.00 93.88 95 ALA A CA 1
ATOM 719 C C . ALA A 1 95 ? 10.453 1.836 -15.200 1.00 93.88 95 ALA A C 1
ATOM 721 O O . ALA A 1 95 ? 10.624 1.276 -16.281 1.00 93.88 95 ALA A O 1
ATOM 722 N N . TYR A 1 96 ? 10.122 1.173 -14.087 1.00 94.50 96 TYR A N 1
ATOM 723 C CA . TYR A 1 96 ? 9.846 -0.269 -14.063 1.00 94.50 96 TYR A CA 1
ATOM 724 C C . TYR A 1 96 ? 8.620 -0.625 -14.912 1.00 94.50 96 TYR A C 1
ATOM 726 O O . TYR A 1 96 ? 8.702 -1.485 -15.788 1.00 94.50 96 TYR A O 1
ATOM 734 N N . ALA A 1 97 ? 7.522 0.117 -14.744 1.00 96.00 97 ALA A N 1
ATOM 735 C CA . ALA A 1 97 ? 6.284 -0.118 -15.479 1.00 96.00 97 ALA A CA 1
ATOM 736 C C . ALA A 1 97 ? 6.478 -0.037 -17.000 1.00 96.00 97 ALA A C 1
ATOM 738 O O . ALA A 1 97 ? 6.034 -0.912 -17.738 1.00 96.00 97 ALA A O 1
ATOM 739 N N . ARG A 1 98 ? 7.207 0.982 -17.480 1.00 95.19 98 ARG A N 1
ATOM 740 C CA . ARG A 1 98 ? 7.507 1.161 -18.912 1.00 95.19 98 ARG A CA 1
ATOM 741 C C . ARG A 1 98 ? 8.437 0.097 -19.494 1.00 95.19 98 ARG A C 1
ATOM 743 O O . ARG A 1 98 ? 8.464 -0.067 -20.708 1.00 95.19 98 ARG A O 1
ATOM 750 N N . ARG A 1 99 ? 9.183 -0.625 -18.654 1.00 93.12 99 ARG A N 1
ATOM 751 C CA . ARG A 1 99 ? 9.984 -1.790 -19.062 1.00 93.12 99 ARG A CA 1
ATOM 752 C C . ARG A 1 99 ? 9.180 -3.092 -19.065 1.00 93.12 99 ARG A C 1
ATOM 754 O O . ARG A 1 99 ? 9.725 -4.127 -19.424 1.00 93.12 99 ARG A O 1
ATOM 761 N N . GLY A 1 100 ? 7.901 -3.046 -18.686 1.00 95.00 100 GLY A N 1
ATOM 762 C CA . GLY A 1 100 ? 7.043 -4.225 -18.598 1.00 95.00 100 GLY A CA 1
ATOM 763 C C . GLY A 1 100 ? 7.191 -5.005 -17.287 1.00 95.00 100 GLY A C 1
ATOM 764 O O . GLY A 1 100 ? 6.560 -6.049 -17.140 1.00 95.00 100 GLY A O 1
ATOM 765 N N . GLU A 1 101 ? 7.982 -4.504 -16.334 1.00 94.12 101 GLU A N 1
ATOM 766 C CA . GLU A 1 101 ? 8.295 -5.184 -15.074 1.00 94.12 101 GLU A CA 1
ATOM 767 C C . GLU A 1 101 ? 7.238 -4.881 -14.006 1.00 94.12 101 GLU A C 1
ATOM 769 O O . GLU A 1 101 ? 6.851 -3.728 -13.804 1.00 94.12 101 GLU A O 1
ATOM 774 N N . ILE A 1 102 ? 6.790 -5.926 -13.304 1.00 96.00 102 ILE A N 1
ATOM 775 C CA . ILE A 1 102 ? 5.873 -5.824 -12.165 1.00 96.00 102 ILE A CA 1
ATOM 776 C C . ILE A 1 102 ? 6.710 -5.882 -10.889 1.00 96.00 102 ILE A C 1
ATOM 778 O O . ILE A 1 102 ? 7.400 -6.866 -10.633 1.00 96.00 102 ILE A O 1
ATOM 782 N N . THR A 1 103 ? 6.675 -4.813 -10.097 1.00 95.69 103 THR A N 1
ATOM 783 C CA . THR A 1 103 ? 7.403 -4.743 -8.824 1.00 95.69 103 THR A CA 1
ATOM 784 C C . THR A 1 103 ? 6.564 -5.326 -7.676 1.00 95.69 103 THR A C 1
ATOM 786 O O . THR A 1 103 ? 5.333 -5.321 -7.761 1.00 95.69 103 THR A O 1
ATOM 789 N N . PRO A 1 104 ? 7.187 -5.744 -6.554 1.00 96.56 104 PRO A N 1
ATOM 790 C CA . PRO A 1 104 ? 6.459 -6.100 -5.335 1.00 96.56 104 PRO A CA 1
ATOM 791 C C . PRO A 1 104 ? 5.497 -5.003 -4.861 1.00 96.56 104 PRO A C 1
ATOM 793 O O . PRO A 1 104 ? 4.426 -5.302 -4.346 1.00 96.56 104 PRO A O 1
ATOM 796 N N . GLU A 1 105 ? 5.826 -3.721 -5.069 1.00 96.94 105 GLU A N 1
ATOM 797 C CA . GLU A 1 105 ? 4.904 -2.626 -4.758 1.00 96.94 105 GLU A CA 1
ATOM 798 C C . GLU A 1 105 ? 3.670 -2.604 -5.667 1.00 96.94 105 GLU A C 1
ATOM 800 O O . GLU A 1 105 ? 2.584 -2.307 -5.174 1.00 96.94 105 GLU A O 1
ATOM 805 N N . MET A 1 106 ? 3.808 -2.921 -6.961 1.00 97.94 106 MET A N 1
ATOM 806 C CA . MET A 1 106 ? 2.665 -3.032 -7.878 1.00 97.94 106 MET A CA 1
ATOM 807 C C . MET A 1 106 ? 1.755 -4.199 -7.497 1.00 97.94 106 MET A C 1
ATOM 809 O O . MET A 1 106 ? 0.538 -4.045 -7.490 1.00 97.94 106 MET A O 1
ATOM 813 N N . GLU A 1 107 ? 2.330 -5.342 -7.128 1.00 97.88 107 GLU A N 1
ATOM 814 C CA . GLU A 1 107 ? 1.560 -6.486 -6.639 1.00 97.88 107 GLU A CA 1
ATOM 815 C C . GLU A 1 107 ? 0.857 -6.173 -5.308 1.00 97.88 107 GLU A C 1
ATOM 817 O O . GLU A 1 107 ? -0.322 -6.485 -5.139 1.00 97.88 107 GLU A O 1
ATOM 822 N N . PHE A 1 108 ? 1.542 -5.490 -4.387 1.00 97.94 108 PHE A N 1
ATOM 823 C CA . PHE A 1 108 ? 0.960 -5.068 -3.115 1.00 97.94 108 PHE A CA 1
ATOM 824 C C . PHE A 1 108 ? -0.301 -4.228 -3.322 1.00 97.94 108 PHE A C 1
ATOM 826 O O . PHE A 1 108 ? -1.336 -4.506 -2.718 1.00 97.94 108 PHE A O 1
ATOM 833 N N . VAL A 1 109 ? -0.242 -3.211 -4.187 1.00 97.50 109 VAL A N 1
ATOM 834 C CA . VAL A 1 109 ? -1.415 -2.364 -4.449 1.00 97.50 109 VAL A CA 1
ATOM 835 C C . VAL A 1 109 ? -2.477 -3.087 -5.274 1.00 97.50 109 VAL A C 1
ATOM 837 O O . VAL A 1 109 ? -3.656 -2.831 -5.067 1.00 97.50 109 VAL A O 1
ATOM 840 N N . ALA A 1 110 ? -2.093 -4.021 -6.146 1.00 97.75 110 ALA A N 1
ATOM 841 C CA . ALA A 1 110 ? -3.035 -4.840 -6.904 1.00 97.75 110 ALA A CA 1
ATOM 842 C C . ALA A 1 110 ? -3.911 -5.690 -5.974 1.00 97.75 110 ALA A C 1
ATOM 844 O O . ALA A 1 110 ? -5.135 -5.660 -6.073 1.00 97.75 110 ALA A O 1
ATOM 845 N N . LEU A 1 111 ? -3.297 -6.355 -4.991 1.00 96.94 111 LEU A N 1
ATOM 846 C CA . LEU A 1 111 ? -4.015 -7.097 -3.951 1.00 96.94 111 LEU A CA 1
ATOM 847 C C . LEU A 1 111 ? -4.868 -6.179 -3.070 1.00 96.94 111 LEU A C 1
ATOM 849 O O . LEU A 1 111 ? -5.985 -6.539 -2.705 1.00 96.94 111 LEU A O 1
ATOM 853 N N . ARG A 1 112 ? -4.362 -4.985 -2.744 1.00 96.25 112 ARG A N 1
ATOM 854 C CA . ARG A 1 112 ? -5.076 -4.006 -1.912 1.00 96.25 112 ARG A CA 1
ATOM 855 C C . ARG A 1 112 ? -6.328 -3.442 -2.591 1.00 96.25 112 ARG A C 1
ATOM 857 O O . ARG A 1 112 ? -7.319 -3.182 -1.918 1.00 96.25 112 ARG A O 1
ATOM 864 N N . GLU A 1 113 ? -6.275 -3.261 -3.907 1.00 96.69 113 GLU A N 1
ATOM 865 C CA . GLU A 1 113 ? -7.370 -2.747 -4.741 1.00 96.69 113 GLU A CA 1
ATOM 866 C C . GLU A 1 113 ? -8.218 -3.869 -5.364 1.00 96.69 113 GLU A C 1
ATOM 868 O O . GLU A 1 113 ? -9.215 -3.586 -6.024 1.00 96.69 113 GLU A O 1
ATOM 873 N N . ASN A 1 114 ? -7.841 -5.135 -5.148 1.00 96.00 114 ASN A N 1
ATOM 874 C CA . ASN A 1 114 ? -8.456 -6.315 -5.755 1.00 96.00 114 ASN A CA 1
ATOM 875 C C . ASN A 1 114 ? -8.509 -6.243 -7.297 1.00 96.00 114 ASN A C 1
ATOM 877 O O . ASN A 1 114 ? -9.553 -6.448 -7.919 1.00 96.00 114 ASN A O 1
ATOM 881 N N . VAL A 1 115 ? -7.367 -5.935 -7.914 1.00 97.50 115 VAL A N 1
ATOM 882 C CA . VAL A 1 115 ? -7.177 -5.866 -9.371 1.00 97.50 115 VAL A CA 1
ATOM 883 C C . VAL A 1 115 ? -5.952 -6.673 -9.801 1.00 97.50 115 VAL A C 1
ATOM 885 O O . VAL A 1 115 ? -5.162 -7.123 -8.975 1.00 97.50 115 VAL A O 1
ATOM 888 N N . ASP A 1 116 ? -5.772 -6.843 -11.109 1.00 97.88 116 ASP A N 1
ATOM 889 C CA . ASP A 1 116 ? -4.615 -7.545 -11.661 1.00 97.88 116 ASP A CA 1
ATOM 890 C C . ASP A 1 116 ? -3.315 -6.700 -11.564 1.00 97.88 116 ASP A C 1
ATOM 892 O O . ASP A 1 116 ? -3.337 -5.497 -11.859 1.00 97.88 116 ASP A O 1
ATOM 896 N N . PRO A 1 117 ? -2.155 -7.283 -11.193 1.00 97.94 117 PRO A N 1
ATOM 897 C CA . PRO A 1 117 ? -0.883 -6.555 -11.146 1.00 97.94 117 PRO A CA 1
ATOM 898 C C . PRO A 1 117 ? -0.424 -5.973 -12.493 1.00 97.94 117 PRO A C 1
ATOM 900 O O . PRO A 1 117 ? 0.207 -4.912 -12.522 1.00 97.94 117 PRO A O 1
ATOM 903 N N . ALA A 1 118 ? -0.752 -6.614 -13.618 1.00 98.00 118 ALA A N 1
ATOM 904 C CA . ALA A 1 118 ? -0.464 -6.080 -14.945 1.00 98.00 118 ALA A CA 1
ATOM 905 C C . ALA A 1 118 ? -1.325 -4.847 -15.248 1.00 98.00 118 ALA A C 1
ATOM 907 O O . ALA A 1 118 ? -0.819 -3.893 -15.836 1.00 98.00 118 ALA A O 1
ATOM 908 N N . PHE A 1 119 ? -2.574 -4.806 -14.770 1.00 98.38 119 PHE A N 1
ATOM 909 C CA . PHE A 1 119 ? -3.413 -3.609 -14.876 1.00 98.38 119 PHE A CA 1
ATOM 910 C C . PHE A 1 119 ? -2.790 -2.419 -14.130 1.00 98.38 119 PHE A C 1
ATOM 912 O O . PHE A 1 119 ? -2.677 -1.325 -14.683 1.00 98.38 119 PHE A O 1
ATOM 919 N N . VAL A 1 120 ? -2.303 -2.640 -12.903 1.00 98.25 120 VAL A N 1
ATOM 920 C CA . VAL A 1 120 ? -1.570 -1.623 -12.127 1.00 98.25 120 VAL A CA 1
ATOM 921 C C . VAL A 1 120 ? -0.351 -1.111 -12.893 1.00 98.25 120 VAL A C 1
ATOM 923 O O . VAL A 1 120 ? -0.156 0.101 -13.019 1.00 98.25 120 VAL A O 1
ATOM 926 N N . ARG A 1 121 ? 0.465 -2.028 -13.424 1.00 98.31 121 ARG A N 1
ATOM 927 C CA . ARG A 1 121 ? 1.633 -1.687 -14.240 1.00 98.31 121 ARG A CA 1
ATOM 928 C C . ARG A 1 121 ? 1.235 -0.831 -15.441 1.00 98.31 121 ARG A C 1
ATOM 930 O O . ARG A 1 121 ? 1.875 0.188 -15.682 1.00 98.31 121 ARG A O 1
ATOM 937 N N . ASP A 1 122 ? 0.192 -1.210 -16.172 1.00 98.31 122 ASP A N 1
ATOM 938 C CA . ASP A 1 122 ? -0.227 -0.520 -17.396 1.00 98.31 122 ASP A CA 1
ATOM 939 C C . ASP A 1 122 ? -0.748 0.895 -17.110 1.00 98.31 122 ASP A C 1
ATOM 941 O O . ASP A 1 122 ? -0.406 1.840 -17.827 1.00 98.31 122 ASP A O 1
ATOM 945 N N . GLU A 1 123 ? -1.493 1.079 -16.017 1.00 98.56 123 GLU A N 1
ATOM 946 C CA . GLU A 1 123 ? -1.935 2.399 -15.556 1.00 98.56 123 GLU A CA 1
ATOM 947 C C . GLU A 1 123 ? -0.756 3.305 -15.167 1.00 98.56 123 GLU A C 1
ATOM 949 O O . GLU A 1 123 ? -0.745 4.495 -15.506 1.00 98.56 123 GLU A O 1
ATOM 954 N N . ILE A 1 124 ? 0.262 2.747 -14.501 1.00 97.94 124 ILE A N 1
ATOM 955 C CA . ILE A 1 124 ? 1.489 3.475 -14.152 1.00 97.94 124 ILE A CA 1
ATOM 956 C C . ILE A 1 124 ? 2.297 3.798 -15.414 1.00 97.94 124 ILE A C 1
ATOM 958 O O . ILE A 1 124 ? 2.717 4.940 -15.591 1.00 97.94 124 ILE A O 1
ATOM 962 N N . ALA A 1 125 ? 2.500 2.836 -16.318 1.00 97.75 125 ALA A N 1
ATOM 963 C CA . ALA A 1 125 ? 3.274 3.016 -17.549 1.00 97.75 125 ALA A CA 1
ATOM 964 C C . ALA A 1 125 ? 2.678 4.113 -18.444 1.00 97.75 125 ALA A C 1
ATOM 966 O O . ALA A 1 125 ? 3.420 4.931 -19.008 1.00 97.75 125 ALA A O 1
ATOM 967 N N . ALA A 1 126 ? 1.343 4.160 -18.514 1.00 97.50 126 ALA A N 1
ATOM 968 C CA . ALA A 1 126 ? 0.580 5.179 -19.222 1.00 97.50 126 ALA A CA 1
ATOM 969 C C . ALA A 1 126 ? 0.544 6.545 -18.508 1.00 97.50 126 ALA A C 1
ATOM 971 O O . ALA A 1 126 ? 0.047 7.512 -19.081 1.00 97.50 126 ALA A O 1
ATOM 972 N N . GLY A 1 127 ? 1.047 6.644 -17.273 1.00 96.56 127 GLY A N 1
ATOM 973 C CA . GLY A 1 127 ? 1.027 7.872 -16.477 1.00 96.56 127 GLY A CA 1
ATOM 974 C C . GLY A 1 127 ? -0.364 8.269 -15.970 1.00 96.56 127 GLY A C 1
ATOM 975 O O . GLY A 1 127 ? -0.563 9.424 -15.600 1.00 96.56 127 GLY A O 1
ATOM 976 N N . ARG A 1 128 ? -1.329 7.339 -15.959 1.00 97.62 128 ARG A N 1
ATOM 977 C CA . ARG A 1 128 ? -2.688 7.558 -15.427 1.00 97.62 128 ARG A CA 1
ATOM 978 C C . ARG A 1 128 ? -2.793 7.296 -13.927 1.00 97.62 128 ARG A C 1
ATOM 980 O O . ARG A 1 128 ? -3.753 7.740 -13.295 1.00 97.62 128 ARG A O 1
ATOM 987 N N . ALA A 1 129 ? -1.811 6.594 -13.370 1.00 97.88 129 ALA A N 1
ATOM 988 C CA . ALA A 1 129 ? -1.698 6.332 -11.948 1.00 97.88 129 ALA A CA 1
ATOM 989 C C . ALA A 1 129 ? -0.262 6.504 -11.451 1.00 97.88 129 ALA A C 1
ATOM 991 O O . ALA A 1 129 ? 0.703 6.367 -12.204 1.00 97.88 129 ALA A O 1
ATOM 992 N N . VAL A 1 130 ? -0.126 6.802 -10.162 1.00 97.44 130 VAL A N 1
ATOM 993 C CA . VAL A 1 130 ? 1.161 6.978 -9.487 1.00 97.44 130 VAL A CA 1
ATOM 994 C C . VAL A 1 130 ? 1.207 6.172 -8.199 1.00 97.44 130 VAL A C 1
ATOM 996 O O . VAL A 1 130 ? 0.208 6.021 -7.498 1.00 97.44 130 VAL A O 1
ATOM 999 N N . LEU A 1 131 ? 2.401 5.678 -7.881 1.00 96.69 131 LEU A N 1
ATOM 1000 C CA . LEU A 1 131 ? 2.677 4.890 -6.687 1.00 96.69 131 LEU A CA 1
ATOM 1001 C C . LEU A 1 131 ? 3.772 5.628 -5.886 1.00 96.69 131 LEU A C 1
ATOM 1003 O O . LEU A 1 131 ? 4.958 5.516 -6.219 1.00 96.69 131 LEU A O 1
ATOM 1007 N N . PRO A 1 132 ? 3.403 6.467 -4.897 1.00 95.75 132 PRO A N 1
ATOM 1008 C CA . PRO A 1 132 ? 4.339 7.333 -4.180 1.00 95.75 132 PRO A CA 1
ATOM 1009 C C . PRO A 1 132 ? 5.149 6.549 -3.139 1.00 95.75 132 PRO A C 1
ATOM 1011 O O . PRO A 1 132 ? 4.830 6.525 -1.955 1.00 95.75 132 PRO A O 1
ATOM 1014 N N . VAL A 1 133 ? 6.231 5.904 -3.578 1.00 94.12 133 VAL A N 1
ATOM 1015 C CA . VAL A 1 133 ? 7.031 5.015 -2.722 1.00 94.12 133 VAL A CA 1
ATOM 1016 C C . VAL A 1 133 ? 8.530 5.282 -2.811 1.00 94.12 133 VAL A C 1
ATOM 1018 O O . VAL A 1 133 ? 9.294 4.562 -3.455 1.00 94.12 133 VAL A O 1
ATOM 1021 N N . ASN A 1 134 ? 8.982 6.320 -2.109 1.00 93.88 134 ASN A N 1
ATOM 1022 C CA . ASN A 1 134 ? 10.406 6.631 -2.011 1.00 93.88 134 ASN A CA 1
ATOM 1023 C C . ASN A 1 134 ? 11.195 5.425 -1.451 1.00 93.88 134 ASN A C 1
ATOM 1025 O O . ASN A 1 134 ? 10.778 4.787 -0.482 1.00 93.88 134 ASN A O 1
ATOM 1029 N N . VAL A 1 135 ? 12.354 5.129 -2.045 1.00 90.75 135 VAL A N 1
ATOM 1030 C CA . VAL A 1 135 ? 13.284 4.073 -1.602 1.00 90.75 135 VAL A CA 1
ATOM 1031 C C . VAL A 1 135 ? 13.845 4.315 -0.196 1.00 90.75 135 VAL A C 1
ATOM 1033 O O . VAL A 1 135 ? 14.333 3.386 0.440 1.00 90.75 135 VAL A O 1
ATOM 1036 N N . HIS A 1 136 ? 13.791 5.557 0.290 1.00 91.06 136 HIS A N 1
ATOM 1037 C CA . HIS A 1 136 ? 14.202 5.942 1.642 1.00 91.06 136 HIS A CA 1
ATOM 1038 C C . HIS A 1 136 ? 13.069 5.908 2.675 1.00 91.06 136 HIS A C 1
ATOM 1040 O O . HIS A 1 136 ? 13.322 6.246 3.827 1.00 91.06 136 HIS A O 1
ATOM 1046 N N . HIS A 1 137 ? 11.865 5.487 2.280 1.00 92.00 137 HIS A N 1
ATOM 1047 C CA . HIS A 1 137 ? 10.732 5.251 3.175 1.00 92.00 137 HIS A CA 1
ATOM 1048 C C . HIS A 1 137 ? 10.330 3.761 3.123 1.00 92.00 137 HIS A C 1
ATOM 1050 O O . HIS A 1 137 ? 9.295 3.411 2.541 1.00 92.00 137 HIS A O 1
ATOM 1056 N N . PRO A 1 138 ? 11.191 2.848 3.619 1.00 93.75 138 PRO A N 1
ATOM 1057 C CA . PRO A 1 138 ? 10.929 1.412 3.577 1.00 93.75 138 PRO A CA 1
ATOM 1058 C C . PRO A 1 138 ? 9.815 0.960 4.532 1.00 93.75 138 PRO A C 1
ATOM 1060 O O . PRO A 1 138 ? 9.331 -0.157 4.393 1.00 93.75 138 PRO A O 1
ATOM 1063 N N . GLU A 1 139 ? 9.410 1.799 5.482 1.00 93.94 139 GLU A N 1
ATOM 1064 C CA . GLU A 1 139 ? 8.318 1.547 6.427 1.00 93.94 139 GLU A CA 1
ATOM 1065 C C . GLU A 1 139 ? 6.930 1.702 5.784 1.00 93.94 139 GLU A C 1
ATOM 1067 O O . GLU A 1 139 ? 5.938 1.242 6.342 1.00 93.94 139 GLU A O 1
ATOM 1072 N N . ALA A 1 140 ? 6.848 2.345 4.613 1.00 92.94 140 ALA A N 1
ATOM 1073 C CA . ALA A 1 140 ? 5.584 2.625 3.946 1.00 92.94 140 ALA A CA 1
ATOM 1074 C C . ALA A 1 140 ? 4.876 1.345 3.487 1.00 92.94 140 ALA A C 1
ATOM 1076 O O . ALA A 1 140 ? 5.462 0.526 2.781 1.00 92.94 140 ALA A O 1
ATOM 1077 N N . GLU A 1 141 ? 3.585 1.239 3.783 1.00 95.88 141 GLU A N 1
ATOM 1078 C CA . GLU A 1 141 ? 2.683 0.289 3.133 1.00 95.88 141 GLU A CA 1
ATOM 1079 C C . GLU A 1 141 ? 2.264 0.868 1.768 1.00 95.88 141 GLU A C 1
ATOM 1081 O O . GLU A 1 141 ? 1.627 1.925 1.737 1.00 95.88 141 GLU A O 1
ATOM 1086 N N . PRO A 1 142 ? 2.619 0.241 0.629 1.00 97.12 142 PRO A N 1
ATOM 1087 C CA . PRO A 1 142 ? 2.315 0.790 -0.690 1.00 97.12 142 PRO A CA 1
ATOM 1088 C C . PRO A 1 142 ? 0.821 1.064 -0.919 1.00 97.12 142 PRO A C 1
ATOM 1090 O O . PRO A 1 142 ? -0.057 0.296 -0.515 1.00 97.12 142 PRO A O 1
ATOM 1093 N N . MET A 1 143 ? 0.536 2.157 -1.623 1.00 97.38 143 MET A N 1
ATOM 1094 C CA . MET A 1 143 ? -0.795 2.522 -2.107 1.00 97.38 143 MET A CA 1
ATOM 1095 C C . MET A 1 143 ? -0.680 3.189 -3.481 1.00 97.38 143 MET A C 1
ATOM 1097 O O . MET A 1 143 ? 0.394 3.679 -3.847 1.00 97.38 143 MET A O 1
ATOM 1101 N N . ILE A 1 144 ? -1.765 3.170 -4.255 1.00 98.12 144 ILE A N 1
ATOM 1102 C CA . ILE A 1 144 ? -1.819 3.722 -5.612 1.00 98.12 144 ILE A CA 1
ATOM 1103 C C . ILE A 1 144 ? -2.861 4.833 -5.713 1.00 98.12 144 ILE A C 1
ATOM 1105 O O . ILE A 1 144 ? -3.933 4.760 -5.114 1.00 98.12 144 ILE A O 1
ATOM 1109 N N . ILE A 1 145 ? -2.541 5.864 -6.492 1.00 98.00 145 ILE A N 1
ATOM 1110 C CA . ILE A 1 145 ? -3.425 6.994 -6.774 1.00 98.00 145 ILE A CA 1
ATOM 1111 C C . ILE A 1 145 ? -3.668 7.032 -8.278 1.00 98.00 145 ILE A C 1
ATOM 1113 O O . ILE A 1 145 ? -2.725 7.172 -9.056 1.00 98.00 145 ILE A O 1
ATOM 1117 N N . GLY A 1 146 ? -4.927 6.935 -8.693 1.00 97.12 146 GLY A N 1
ATOM 1118 C CA . GLY A 1 146 ? -5.330 7.028 -10.093 1.00 97.12 146 GLY A CA 1
ATOM 1119 C C . GLY A 1 146 ? -6.844 6.934 -10.239 1.00 97.12 146 GLY A C 1
ATOM 1120 O O . GLY A 1 146 ? -7.535 6.494 -9.324 1.00 97.12 146 GLY A O 1
ATOM 1121 N N . LYS A 1 147 ? -7.366 7.346 -11.397 1.00 96.12 147 LYS A N 1
ATOM 1122 C CA . LYS A 1 147 ? -8.817 7.425 -11.651 1.00 96.12 147 LYS A CA 1
ATOM 1123 C C . LYS A 1 147 ? -9.530 6.067 -11.570 1.00 96.12 147 LYS A C 1
ATOM 1125 O O . LYS A 1 147 ? -10.707 6.024 -11.237 1.00 96.12 147 LYS A O 1
ATOM 1130 N N . ASN A 1 148 ? -8.821 4.988 -11.893 1.00 97.00 148 ASN A N 1
ATOM 1131 C CA . ASN A 1 148 ? -9.368 3.632 -11.971 1.00 97.00 148 ASN A CA 1
ATOM 1132 C C . ASN A 1 148 ? -9.215 2.826 -10.665 1.00 97.00 148 ASN A C 1
ATOM 1134 O O . ASN A 1 148 ? -9.478 1.629 -10.658 1.00 97.00 148 ASN A O 1
ATOM 1138 N N . PHE A 1 149 ? -8.777 3.468 -9.580 1.00 97.75 149 PHE A N 1
ATOM 1139 C CA . PHE A 1 149 ? -8.603 2.867 -8.254 1.00 97.75 149 PHE A CA 1
ATOM 1140 C C . PHE A 1 149 ? -9.576 3.513 -7.262 1.00 97.75 149 PHE A C 1
ATOM 1142 O O . PHE A 1 149 ? -10.219 4.515 -7.587 1.00 97.75 149 PHE A O 1
ATOM 1149 N N . LEU A 1 150 ? -9.680 2.978 -6.039 1.00 97.06 150 LEU A N 1
ATOM 1150 C CA . LEU A 1 150 ? -10.488 3.614 -4.994 1.00 97.06 150 LEU A CA 1
ATOM 1151 C C . LEU A 1 150 ? -10.046 5.074 -4.793 1.00 97.06 150 LEU A C 1
ATOM 1153 O O . LEU A 1 150 ? -8.858 5.397 -4.889 1.00 97.06 150 LEU A O 1
ATOM 1157 N N . VAL A 1 151 ? -10.995 5.964 -4.503 1.00 97.31 151 VAL A N 1
ATOM 1158 C CA . VAL A 1 151 ? -10.678 7.362 -4.185 1.00 97.31 151 VAL A CA 1
ATOM 1159 C C . VAL A 1 151 ? -9.864 7.400 -2.895 1.00 97.31 151 VAL A C 1
ATOM 1161 O O . VAL A 1 151 ? -10.201 6.718 -1.932 1.00 97.31 151 VAL A O 1
ATOM 1164 N N . LYS A 1 152 ? -8.789 8.190 -2.899 1.00 97.12 152 LYS A N 1
ATOM 1165 C CA . LYS A 1 152 ? -7.830 8.289 -1.796 1.00 97.12 152 LYS A CA 1
ATOM 1166 C C . LYS A 1 152 ? -7.959 9.631 -1.087 1.00 97.12 152 LYS A C 1
ATOM 1168 O O . LYS A 1 152 ? -8.186 10.649 -1.744 1.00 97.12 152 LYS A O 1
ATOM 1173 N N . VAL A 1 153 ? -7.796 9.640 0.232 1.00 96.69 153 VAL A N 1
ATOM 1174 C CA . VAL A 1 153 ? -7.947 10.835 1.074 1.00 96.69 153 VAL A CA 1
ATOM 1175 C C . VAL A 1 153 ? -6.619 11.205 1.726 1.00 96.69 153 VAL A C 1
ATOM 1177 O O . VAL A 1 153 ? -5.933 10.367 2.305 1.00 96.69 153 VAL A O 1
ATOM 1180 N N . ASN A 1 154 ? -6.271 12.490 1.667 1.00 96.06 154 ASN A N 1
ATOM 1181 C CA . ASN A 1 154 ? -5.085 13.036 2.317 1.00 96.06 154 ASN A CA 1
ATOM 1182 C C . ASN A 1 154 ? -5.459 13.797 3.596 1.00 96.06 154 ASN A C 1
ATOM 1184 O O . ASN A 1 154 ? -6.356 14.640 3.566 1.00 96.06 154 ASN A O 1
ATOM 1188 N N . ALA A 1 155 ? -4.715 13.576 4.678 1.00 93.25 155 ALA A N 1
ATOM 1189 C CA . ALA A 1 155 ? -4.781 14.393 5.884 1.00 93.25 155 ALA A CA 1
ATOM 1190 C C . ALA A 1 155 ? -3.567 15.329 5.976 1.00 93.25 155 ALA A C 1
ATOM 1192 O O . ALA A 1 155 ? -2.423 14.913 5.807 1.00 93.25 155 ALA A O 1
ATOM 1193 N N . ASN A 1 156 ? -3.806 16.603 6.275 1.00 91.62 156 ASN A N 1
ATOM 1194 C CA . ASN A 1 156 ? -2.736 17.562 6.531 1.00 91.62 156 ASN A CA 1
ATOM 1195 C C . ASN A 1 156 ? -2.466 17.632 8.035 1.00 91.62 156 ASN A C 1
ATOM 1197 O O . ASN A 1 156 ? -3.388 17.867 8.815 1.00 91.62 156 ASN A O 1
ATOM 1201 N N . ILE A 1 157 ? -1.208 17.453 8.420 1.00 86.75 157 ILE A N 1
ATOM 1202 C CA . ILE A 1 157 ? -0.709 17.677 9.781 1.00 86.75 157 ILE A CA 1
ATOM 1203 C C . ILE A 1 157 ? 0.354 18.775 9.744 1.00 86.75 157 ILE A C 1
ATOM 1205 O O . ILE A 1 157 ? 0.743 19.241 8.670 1.00 86.75 157 ILE A O 1
ATOM 1209 N N . GLY A 1 158 ? 0.838 19.202 10.901 1.00 76.19 158 GLY A N 1
ATOM 1210 C CA . GLY A 1 158 ? 1.915 20.169 10.963 1.00 76.19 158 GLY A CA 1
ATOM 1211 C C . GLY A 1 158 ? 1.881 21.013 12.224 1.00 76.19 158 GLY A C 1
ATOM 1212 O O . GLY A 1 158 ? 0.823 21.389 12.738 1.00 76.19 158 GLY A O 1
ATOM 1213 N N . ASN A 1 159 ? 3.084 21.365 12.661 1.00 72.19 159 ASN A N 1
ATOM 1214 C CA . ASN A 1 159 ? 3.326 22.325 13.719 1.00 72.19 159 ASN A CA 1
ATOM 1215 C C . ASN A 1 159 ? 3.263 23.762 13.180 1.00 72.19 159 ASN A C 1
ATOM 1217 O O . ASN A 1 159 ? 3.749 24.066 12.084 1.00 72.19 159 ASN A O 1
ATOM 1221 N N . SER A 1 160 ? 2.729 24.673 13.984 1.00 61.78 160 SER A N 1
ATOM 1222 C CA . SER A 1 160 ? 2.786 26.111 13.734 1.00 61.78 160 SER A CA 1
ATOM 1223 C C . SER A 1 160 ? 3.799 26.783 14.660 1.00 61.78 160 SER A C 1
ATOM 1225 O O . SER A 1 160 ? 4.088 26.298 15.746 1.00 61.78 160 SER A O 1
ATOM 1227 N N . ALA A 1 161 ? 4.305 27.960 14.287 1.00 57.72 161 ALA A N 1
ATOM 1228 C CA . ALA A 1 161 ? 5.245 28.735 15.109 1.00 57.72 161 ALA A CA 1
ATOM 1229 C C . ALA A 1 161 ? 4.757 29.023 16.548 1.00 57.72 161 ALA A C 1
ATOM 1231 O O . ALA A 1 161 ? 5.558 29.400 17.400 1.00 57.72 161 ALA A O 1
ATOM 1232 N N . VAL A 1 162 ? 3.458 28.855 16.804 1.00 49.66 162 VAL A N 1
ATOM 1233 C CA . VAL A 1 162 ? 2.794 29.123 18.081 1.00 49.66 162 VAL A CA 1
ATOM 1234 C C . VAL A 1 162 ? 2.510 27.869 18.917 1.00 49.66 162 VAL A C 1
ATOM 1236 O O . VAL A 1 162 ? 2.450 28.003 20.134 1.00 49.66 162 VAL A O 1
ATOM 1239 N N . THR A 1 163 ? 2.361 26.674 18.327 1.00 53.16 163 THR A N 1
ATOM 1240 C CA . THR A 1 163 ? 1.970 25.449 19.062 1.00 53.16 163 THR A CA 1
ATOM 1241 C C . THR A 1 163 ? 2.235 24.156 18.269 1.00 53.16 163 THR A C 1
ATOM 1243 O O . THR A 1 163 ? 1.598 23.959 17.232 1.00 53.16 163 THR A O 1
ATOM 1246 N N . SER A 1 164 ? 3.090 23.272 18.800 1.00 60.44 164 SER A N 1
ATOM 1247 C CA . SER A 1 164 ? 2.927 21.802 18.921 1.00 60.44 164 SER A CA 1
ATOM 1248 C C . SER A 1 164 ? 4.266 21.120 19.248 1.00 60.44 164 SER A C 1
ATOM 1250 O O . SER A 1 164 ? 5.347 21.665 18.985 1.00 60.44 164 SER A O 1
ATOM 1252 N N . SER A 1 165 ? 4.201 19.938 19.865 1.00 71.94 165 SER A N 1
ATOM 1253 C CA . SER A 1 165 ? 5.348 19.054 20.136 1.00 71.94 165 SER A CA 1
ATOM 1254 C C . SER A 1 165 ? 5.482 17.954 19.071 1.00 71.94 165 SER A C 1
ATOM 1256 O O . SER A 1 165 ? 4.582 17.736 18.262 1.00 71.94 165 SER A O 1
ATOM 1258 N N . VAL A 1 166 ? 6.612 17.235 19.052 1.00 73.38 166 VAL A N 1
ATOM 1259 C CA . VAL A 1 166 ? 6.811 16.101 18.122 1.00 73.38 166 VAL A CA 1
ATOM 1260 C C . VAL A 1 166 ? 5.805 14.985 18.411 1.00 73.38 166 VAL A C 1
ATOM 1262 O O . VAL A 1 166 ? 5.298 14.345 17.494 1.00 73.38 166 VAL A O 1
ATOM 1265 N N . GLU A 1 167 ? 5.507 14.767 19.686 1.00 76.25 167 GLU A N 1
ATOM 1266 C CA . GLU A 1 167 ? 4.591 13.747 20.172 1.00 76.25 167 GLU A CA 1
ATOM 1267 C C . GLU A 1 167 ? 3.153 13.998 19.693 1.00 76.25 167 GLU A C 1
ATOM 1269 O O . GLU A 1 167 ? 2.507 13.069 19.209 1.00 76.25 167 GLU A O 1
ATOM 1274 N N . GLU A 1 168 ? 2.686 15.250 19.736 1.00 80.00 168 GLU A N 1
ATOM 1275 C CA . GLU A 1 168 ? 1.363 15.629 19.222 1.00 80.00 168 GLU A CA 1
ATOM 1276 C C . GLU A 1 168 ? 1.241 15.410 17.708 1.00 80.00 168 GLU A C 1
ATOM 1278 O O . GLU A 1 168 ? 0.205 14.949 17.232 1.00 80.00 168 GLU A O 1
ATOM 1283 N N . GLU A 1 169 ? 2.284 15.707 16.925 1.00 83.00 169 GLU A N 1
ATOM 1284 C CA . GLU A 1 169 ? 2.250 15.477 15.472 1.00 83.00 169 GLU A CA 1
ATOM 1285 C C . GLU A 1 169 ? 2.187 13.984 15.126 1.00 83.00 169 GLU A C 1
ATOM 1287 O O . GLU A 1 169 ? 1.462 13.580 14.212 1.00 83.00 169 GLU A O 1
ATOM 1292 N N . VAL A 1 170 ? 2.892 13.143 15.888 1.00 84.38 170 VAL A N 1
ATOM 1293 C CA . VAL A 1 170 ? 2.825 11.683 15.731 1.0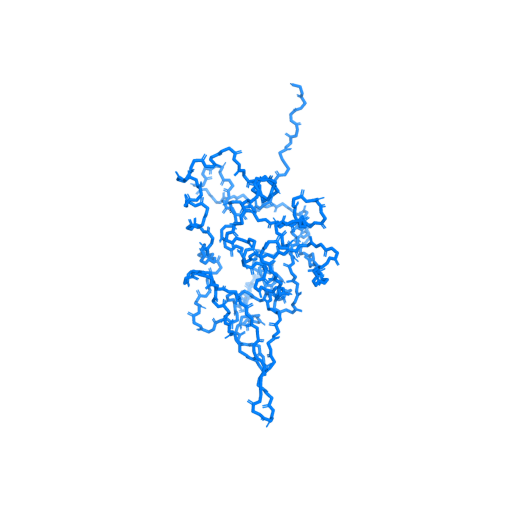0 84.38 170 VAL A CA 1
ATOM 1294 C C . VAL A 1 170 ? 1.445 11.148 16.117 1.00 84.38 170 VAL A C 1
ATOM 1296 O O . VAL A 1 170 ? 0.923 10.254 15.443 1.00 84.38 170 VAL A O 1
ATOM 1299 N N . GLU A 1 171 ? 0.820 11.697 17.159 1.00 86.19 171 GLU A N 1
ATOM 1300 C CA . GLU A 1 171 ? -0.543 11.333 17.545 1.00 86.19 171 GLU A CA 1
ATOM 1301 C C . GLU A 1 171 ? -1.559 11.729 16.466 1.00 86.19 171 GLU A C 1
ATOM 1303 O O . GLU A 1 171 ? -2.350 10.883 16.047 1.00 86.19 171 GLU A O 1
ATOM 1308 N N . LYS A 1 172 ? -1.491 12.958 15.934 1.00 88.06 172 LYS A N 1
ATOM 1309 C CA . LYS A 1 172 ? -2.346 13.415 14.820 1.00 88.06 172 LYS A CA 1
ATOM 1310 C C . LYS A 1 172 ? -2.206 12.519 13.593 1.00 88.06 172 LYS A C 1
ATOM 1312 O O . LYS A 1 172 ? -3.213 12.140 12.998 1.00 88.06 172 LYS A O 1
ATOM 1317 N N . MET A 1 173 ? -0.974 12.157 13.233 1.00 90.25 173 MET A N 1
ATOM 1318 C CA . MET A 1 173 ? -0.703 11.232 12.132 1.00 90.25 173 MET A CA 1
ATOM 1319 C C . MET A 1 173 ? -1.368 9.872 12.379 1.00 90.25 173 MET A C 1
ATOM 1321 O O . MET A 1 173 ? -2.101 9.385 11.522 1.00 90.25 173 MET A O 1
ATOM 1325 N N . THR A 1 174 ? -1.143 9.281 13.557 1.00 89.56 174 THR A N 1
ATOM 1326 C CA . THR A 1 174 ? -1.686 7.960 13.926 1.00 89.56 174 THR A CA 1
ATOM 1327 C C . THR A 1 174 ? -3.214 7.980 13.976 1.00 89.56 174 THR A C 1
ATOM 1329 O O . THR A 1 174 ? -3.876 7.032 13.560 1.00 89.56 174 THR A O 1
ATOM 1332 N N . TRP A 1 175 ? -3.796 9.079 14.454 1.00 91.12 175 TRP A N 1
ATOM 1333 C CA . TRP A 1 175 ? -5.238 9.278 14.487 1.00 91.12 175 TRP A CA 1
ATOM 1334 C C . TRP A 1 175 ? -5.828 9.394 13.079 1.00 91.12 175 TRP A C 1
ATOM 1336 O O . TRP A 1 175 ? -6.811 8.725 12.766 1.00 91.12 175 TRP A O 1
ATOM 1346 N N . ALA A 1 176 ? -5.213 10.193 12.206 1.00 91.94 176 ALA A N 1
ATOM 1347 C CA . ALA A 1 176 ? -5.675 10.370 10.834 1.00 91.94 176 ALA A CA 1
ATOM 1348 C C . ALA A 1 176 ? -5.672 9.046 10.053 1.00 91.94 176 ALA A C 1
ATOM 1350 O O . ALA A 1 176 ? -6.668 8.701 9.413 1.00 91.94 176 ALA A O 1
ATOM 1351 N N . THR A 1 177 ? -4.588 8.271 10.140 1.00 92.75 177 THR A N 1
ATOM 1352 C CA . THR A 1 177 ? -4.488 6.978 9.448 1.00 92.75 177 THR A CA 1
ATOM 1353 C C . THR A 1 177 ? -5.430 5.932 10.043 1.00 92.75 177 THR A C 1
ATOM 1355 O O . THR A 1 177 ? -6.040 5.167 9.302 1.00 92.75 177 THR A O 1
ATOM 1358 N N . ARG A 1 178 ? -5.662 5.930 11.365 1.00 91.69 178 ARG A N 1
ATOM 1359 C CA . ARG A 1 178 ? -6.658 5.048 12.008 1.00 91.69 178 ARG A CA 1
ATOM 1360 C C . ARG A 1 178 ? -8.056 5.190 11.395 1.00 91.69 178 ARG A C 1
ATOM 1362 O O . ARG A 1 178 ? -8.764 4.185 11.253 1.00 91.69 178 ARG A O 1
ATOM 1369 N N . TRP A 1 179 ? -8.432 6.418 11.037 1.00 92.31 179 TRP A N 1
ATOM 1370 C CA . TRP A 1 179 ? -9.747 6.774 10.499 1.00 92.31 179 TRP A CA 1
ATOM 1371 C C . TRP A 1 179 ? -9.819 6.828 8.969 1.00 92.31 179 TRP A C 1
ATOM 1373 O O . TRP A 1 179 ? -10.848 7.234 8.434 1.00 92.31 179 TRP A O 1
ATOM 1383 N N . GLY A 1 180 ? -8.783 6.367 8.263 1.00 92.12 180 GLY A N 1
ATOM 1384 C CA . GLY A 1 180 ? -8.851 6.173 6.814 1.00 92.12 180 GLY A CA 1
ATOM 1385 C C . GLY A 1 180 ? -8.142 7.232 5.975 1.00 92.12 180 GLY A C 1
ATOM 1386 O O . GLY A 1 180 ? -8.389 7.292 4.776 1.00 92.12 180 GLY A O 1
ATOM 1387 N N . ALA A 1 181 ? -7.258 8.056 6.549 1.00 94.81 181 ALA A N 1
ATOM 1388 C CA . ALA A 1 181 ? -6.333 8.828 5.721 1.00 94.81 181 ALA A CA 1
ATOM 1389 C C . ALA A 1 181 ? -5.364 7.870 5.005 1.00 94.81 181 ALA A C 1
ATOM 1391 O O . ALA A 1 181 ? -4.720 7.042 5.654 1.00 94.81 181 ALA A O 1
ATOM 1392 N N . ASP A 1 182 ? -5.266 7.985 3.682 1.00 95.94 182 ASP A N 1
ATOM 1393 C CA . ASP A 1 182 ? -4.360 7.202 2.837 1.00 95.94 182 ASP A CA 1
ATOM 1394 C C . ASP A 1 182 ? -2.959 7.799 2.791 1.00 95.94 182 ASP A C 1
ATOM 1396 O O . ASP A 1 182 ? -1.958 7.083 2.771 1.00 95.94 182 ASP A O 1
ATOM 1400 N N . THR A 1 183 ? -2.896 9.128 2.756 1.00 95.62 183 THR A N 1
ATOM 1401 C CA . THR A 1 183 ? -1.650 9.883 2.767 1.00 95.62 183 THR A CA 1
ATOM 1402 C C . THR A 1 183 ? -1.711 10.967 3.825 1.00 95.62 183 THR A C 1
ATOM 1404 O O . THR A 1 183 ? -2.780 11.472 4.177 1.00 95.62 183 THR A O 1
ATOM 1407 N N . VAL A 1 184 ? -0.540 11.331 4.333 1.00 93.25 184 VAL A N 1
ATOM 1408 C CA . VAL A 1 184 ? -0.390 12.416 5.293 1.00 93.25 184 VAL A CA 1
ATOM 1409 C C . VAL A 1 184 ? 0.667 13.379 4.777 1.00 93.25 184 VAL A C 1
ATOM 1411 O O . VAL A 1 184 ? 1.725 12.948 4.314 1.00 93.25 184 VAL A O 1
ATOM 1414 N N . MET A 1 185 ? 0.383 14.675 4.857 1.00 94.50 185 MET A N 1
ATOM 1415 C CA . MET A 1 185 ? 1.327 15.728 4.497 1.00 94.50 185 MET A CA 1
ATOM 1416 C C . MET A 1 185 ? 1.738 16.515 5.741 1.00 94.50 185 MET A C 1
ATOM 1418 O O . MET A 1 185 ? 0.879 17.057 6.433 1.00 94.50 185 MET A O 1
ATOM 1422 N N . ASP A 1 186 ? 3.046 16.584 6.009 1.00 88.62 186 ASP A N 1
ATOM 1423 C CA . ASP A 1 186 ? 3.627 17.475 7.021 1.00 88.62 186 ASP A CA 1
ATOM 1424 C C . ASP A 1 186 ? 3.772 18.889 6.441 1.00 88.62 186 ASP A C 1
ATOM 1426 O O . ASP A 1 186 ? 4.647 19.147 5.614 1.00 88.62 186 ASP A O 1
ATOM 1430 N N . LEU A 1 187 ? 2.900 19.798 6.875 1.00 87.44 187 LEU A N 1
ATOM 1431 C CA . LEU A 1 187 ? 2.883 21.213 6.496 1.00 87.44 187 LEU A CA 1
ATOM 1432 C C . LEU A 1 187 ? 3.456 22.116 7.599 1.00 87.44 187 LEU A C 1
ATOM 1434 O O . LEU A 1 187 ? 3.094 23.290 7.694 1.00 87.44 187 LEU A O 1
ATOM 1438 N N . SER A 1 188 ? 4.333 21.582 8.456 1.00 81.69 188 SER A N 1
ATOM 1439 C CA . SER A 1 188 ? 4.933 22.343 9.553 1.00 81.69 188 SER A CA 1
ATOM 1440 C C . SER A 1 188 ? 5.641 23.613 9.068 1.00 81.69 188 SER A C 1
ATOM 1442 O O . SER A 1 188 ? 6.512 23.568 8.199 1.00 81.69 188 SER A O 1
ATOM 1444 N N . THR A 1 189 ? 5.316 24.748 9.690 1.00 73.44 189 THR A N 1
ATOM 1445 C CA . THR A 1 189 ? 5.887 26.075 9.369 1.00 73.44 189 THR A CA 1
ATOM 1446 C C . THR A 1 189 ? 6.827 26.613 10.457 1.00 73.44 189 THR A C 1
ATOM 1448 O O . THR A 1 189 ? 7.522 27.606 10.241 1.00 73.44 189 THR A O 1
ATOM 1451 N N . GLY A 1 190 ? 6.875 25.962 11.626 1.00 62.69 190 GLY A N 1
ATOM 1452 C CA . GLY A 1 190 ? 7.698 26.358 12.775 1.00 62.69 190 GLY A CA 1
ATOM 1453 C C . GLY A 1 190 ? 9.184 25.967 12.690 1.00 62.69 190 GLY A C 1
ATOM 1454 O O . GLY A 1 190 ? 9.621 25.191 11.837 1.00 62.69 190 GLY A O 1
ATOM 1455 N N . ARG A 1 191 ? 9.996 26.498 13.618 1.00 54.53 191 ARG A N 1
ATOM 1456 C CA . ARG A 1 191 ? 11.435 26.196 13.732 1.00 54.53 191 ARG A CA 1
ATOM 1457 C C . ARG A 1 191 ? 11.622 24.771 14.271 1.00 54.53 191 ARG A C 1
ATOM 1459 O O . ARG A 1 191 ? 11.192 24.476 15.381 1.00 54.53 191 ARG A O 1
ATOM 1466 N N . ARG A 1 192 ? 12.298 23.891 13.523 1.00 54.88 192 ARG A N 1
ATOM 1467 C CA . ARG A 1 192 ? 12.694 22.565 14.036 1.00 54.88 192 ARG A CA 1
ATOM 1468 C C . ARG A 1 192 ? 13.694 22.746 15.193 1.00 54.88 192 ARG A C 1
ATOM 1470 O O . ARG A 1 192 ? 14.619 23.550 15.038 1.00 54.88 192 ARG A O 1
ATOM 1477 N N . PRO A 1 193 ? 13.577 22.017 16.319 1.00 43.22 193 PRO A N 1
ATOM 1478 C CA . PRO A 1 193 ? 14.647 21.968 17.308 1.00 43.22 193 PRO A CA 1
ATOM 1479 C C . PRO A 1 193 ? 15.938 21.508 16.624 1.00 43.22 193 PRO A C 1
ATOM 1481 O O . PRO A 1 193 ? 15.921 20.560 15.833 1.00 43.22 193 PRO A O 1
ATOM 1484 N N . ALA A 1 194 ? 17.055 22.186 16.898 1.00 36.88 194 ALA A N 1
ATOM 1485 C CA . ALA A 1 194 ? 18.358 21.707 16.456 1.00 36.88 194 ALA A CA 1
ATOM 1486 C C . ALA A 1 194 ? 18.552 20.269 16.971 1.00 36.88 194 ALA A C 1
ATOM 1488 O O . ALA A 1 194 ? 18.201 19.991 18.123 1.00 36.88 194 ALA A O 1
ATOM 1489 N N . PRO A 1 195 ? 19.087 19.337 16.162 1.00 43.53 195 PRO A N 1
ATOM 1490 C CA . PRO A 1 195 ? 19.442 18.032 16.691 1.00 43.53 195 PRO A CA 1
ATOM 1491 C C . PRO A 1 195 ? 20.445 18.248 17.836 1.00 43.53 195 PRO A C 1
ATOM 1493 O O . PRO A 1 195 ? 21.378 19.038 17.693 1.00 43.53 195 PRO A O 1
ATOM 1496 N N . GLY A 1 196 ? 20.212 17.603 18.985 1.00 31.34 196 GLY A N 1
ATOM 1497 C CA . GLY A 1 196 ? 21.035 17.774 20.187 1.00 31.34 196 GLY A CA 1
ATOM 1498 C C . GLY A 1 196 ? 22.542 17.602 19.921 1.00 31.34 196 GLY A C 1
ATOM 1499 O O . GLY A 1 196 ? 22.928 16.959 18.934 1.00 31.34 196 GLY A O 1
ATOM 1500 N N . PRO A 1 197 ? 23.405 18.176 20.780 1.00 29.69 197 PRO A N 1
ATOM 1501 C CA . PRO A 1 197 ? 24.842 18.237 20.538 1.00 29.69 197 PRO A CA 1
ATOM 1502 C C . PRO A 1 197 ? 25.399 16.814 20.398 1.00 29.69 197 PRO A C 1
ATOM 1504 O O . PRO A 1 197 ? 25.269 15.996 21.303 1.00 29.69 197 PRO A O 1
ATOM 1507 N N . GLY A 1 198 ? 25.966 16.501 19.228 1.00 36.94 198 GLY A N 1
ATOM 1508 C CA . GLY A 1 198 ? 26.539 15.184 18.913 1.00 36.94 198 GLY A CA 1
ATOM 1509 C C . GLY A 1 198 ? 26.008 14.518 17.640 1.00 36.94 198 GLY A C 1
ATOM 1510 O O . GLY A 1 198 ? 26.583 13.531 17.187 1.00 36.94 198 GLY A O 1
ATOM 1511 N N . ARG A 1 199 ? 24.960 15.054 17.002 1.00 37.97 199 ARG A N 1
ATOM 1512 C CA . ARG A 1 199 ? 24.514 14.577 15.681 1.00 37.97 199 ARG A CA 1
ATOM 1513 C C . ARG A 1 199 ? 25.095 15.468 14.587 1.00 37.97 199 ARG A C 1
ATOM 1515 O O . ARG A 1 199 ? 24.593 16.559 14.333 1.00 37.97 199 ARG A O 1
ATOM 1522 N N . SER A 1 200 ? 26.168 15.000 13.945 1.00 31.55 200 SER A N 1
ATOM 1523 C CA . SER A 1 200 ? 26.660 15.580 12.690 1.00 31.55 200 SER A CA 1
ATOM 1524 C C . SER A 1 200 ? 25.488 15.722 11.714 1.00 31.55 200 SER A C 1
ATOM 1526 O O . SER A 1 200 ? 24.652 14.824 11.625 1.00 31.55 200 SER A O 1
ATOM 1528 N N . GLY A 1 201 ? 25.391 16.885 11.060 1.00 30.34 201 GLY A N 1
ATOM 1529 C CA . GLY A 1 201 ? 24.236 17.375 10.297 1.00 30.34 201 GLY A CA 1
ATOM 1530 C C . GLY A 1 201 ? 23.815 16.499 9.118 1.00 30.34 201 GLY A C 1
ATOM 1531 O O . GLY A 1 201 ? 23.950 16.880 7.959 1.00 30.34 201 GLY A O 1
ATOM 1532 N N . ARG A 1 202 ? 23.268 15.324 9.415 1.00 29.25 202 ARG A N 1
ATOM 1533 C CA . ARG A 1 202 ? 22.652 14.414 8.465 1.00 29.25 202 ARG A CA 1
ATOM 1534 C C . ARG A 1 202 ? 21.192 14.263 8.869 1.00 29.25 202 ARG A C 1
ATOM 1536 O O . ARG A 1 202 ? 20.883 13.863 9.989 1.00 29.25 202 ARG A O 1
ATOM 1543 N N . CYS A 1 203 ? 20.319 14.641 7.941 1.00 29.50 203 CYS A N 1
ATOM 1544 C CA . CYS A 1 203 ? 18.873 14.465 8.013 1.00 29.50 203 CYS A CA 1
ATOM 1545 C C . CYS A 1 203 ? 18.539 13.053 8.548 1.00 29.50 203 CYS A C 1
ATOM 1547 O O . CYS A 1 203 ? 19.171 12.091 8.090 1.00 29.50 203 CYS A O 1
ATOM 1549 N N . PRO A 1 204 ? 17.597 12.886 9.498 1.00 32.75 204 PRO A N 1
ATOM 1550 C CA . PRO A 1 204 ? 17.085 11.565 9.836 1.00 32.75 204 PRO A CA 1
ATOM 1551 C C . PRO A 1 204 ? 16.539 10.948 8.548 1.00 32.75 204 PRO A C 1
ATOM 1553 O O . PRO A 1 204 ? 15.615 11.486 7.937 1.00 32.75 204 PRO A O 1
ATOM 1556 N N . ARG A 1 205 ? 17.166 9.866 8.081 1.00 33.69 205 ARG A N 1
ATOM 1557 C CA . ARG A 1 205 ? 16.707 9.142 6.891 1.00 33.69 205 ARG A CA 1
ATOM 1558 C C . ARG A 1 205 ? 15.257 8.723 7.154 1.00 33.69 205 ARG A C 1
ATOM 1560 O O . ARG A 1 205 ? 15.024 8.027 8.134 1.00 33.69 205 ARG A O 1
ATOM 1567 N N . GLY A 1 206 ? 14.320 9.196 6.335 1.00 34.84 206 GLY A N 1
ATOM 1568 C CA . GLY A 1 206 ? 12.897 8.857 6.459 1.00 34.84 206 GLY A CA 1
ATOM 1569 C C . GLY A 1 206 ? 11.923 10.014 6.217 1.00 34.84 206 GLY A C 1
ATOM 1570 O O . GLY A 1 206 ? 10.762 9.763 5.927 1.00 34.84 206 GLY A O 1
ATOM 1571 N N . TRP A 1 207 ? 12.371 11.274 6.254 1.00 26.98 207 TRP A N 1
ATOM 1572 C CA . TRP A 1 207 ? 11.499 12.424 5.978 1.00 26.98 207 TRP A CA 1
ATOM 1573 C C . TRP A 1 207 ? 11.619 12.832 4.504 1.00 26.98 207 TRP A C 1
ATOM 1575 O O . TRP A 1 207 ? 12.644 13.355 4.063 1.00 26.98 207 TRP A O 1
ATOM 1585 N N . GLY A 1 208 ? 10.586 12.518 3.719 1.00 29.19 208 GLY A N 1
ATOM 1586 C CA . GLY A 1 208 ? 10.449 12.956 2.331 1.00 29.19 208 GLY A CA 1
ATOM 1587 C C . GLY A 1 208 ? 10.275 14.475 2.237 1.00 29.19 208 GLY A C 1
ATOM 1588 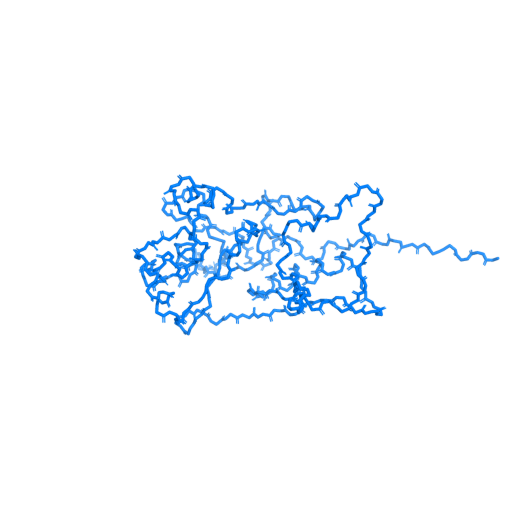O O . GLY A 1 208 ? 9.562 15.069 3.033 1.00 29.19 208 GLY A O 1
ATOM 1589 N N . SER A 1 209 ? 10.950 15.069 1.248 1.00 30.64 209 SER A N 1
ATOM 1590 C CA . SER A 1 209 ? 10.999 16.495 0.882 1.00 30.64 209 SER A CA 1
ATOM 1591 C C . SER A 1 209 ? 11.594 17.467 1.912 1.00 30.64 209 SER A C 1
ATOM 1593 O O . SER A 1 209 ? 10.891 18.211 2.586 1.00 30.64 209 SER A O 1
ATOM 1595 N N . CYS A 1 210 ? 12.925 17.590 1.909 1.00 26.41 210 CYS A N 1
ATOM 1596 C CA . CYS A 1 210 ? 13.533 18.914 2.023 1.00 26.41 210 CYS A CA 1
ATOM 1597 C C . CYS A 1 210 ? 13.677 19.469 0.604 1.00 26.41 210 CYS A C 1
ATOM 1599 O O . CYS A 1 210 ? 14.420 18.909 -0.203 1.00 26.41 210 CYS A O 1
ATOM 1601 N N . ALA A 1 211 ? 12.981 20.565 0.304 1.00 27.77 211 ALA A N 1
ATOM 1602 C CA . ALA A 1 211 ? 13.385 21.438 -0.785 1.00 27.77 211 ALA A CA 1
ATOM 1603 C C . ALA A 1 211 ? 14.832 21.864 -0.502 1.00 27.77 211 ALA A C 1
ATOM 1605 O O . ALA A 1 211 ? 15.108 22.560 0.477 1.00 27.77 211 ALA A O 1
ATOM 1606 N N . ALA A 1 212 ? 15.777 21.378 -1.307 1.00 26.47 212 ALA A N 1
ATOM 1607 C CA . ALA A 1 212 ? 17.101 21.969 -1.336 1.00 26.47 212 ALA A CA 1
ATOM 1608 C C . ALA A 1 212 ? 16.921 23.433 -1.771 1.00 26.47 212 ALA A C 1
ATOM 1610 O O . ALA A 1 212 ? 16.208 23.668 -2.751 1.00 26.47 212 ALA A O 1
ATOM 1611 N N . PRO A 1 213 ? 17.525 24.423 -1.090 1.00 26.05 213 PRO A N 1
ATOM 1612 C CA . PRO A 1 213 ? 17.612 25.751 -1.666 1.00 26.05 213 PRO A CA 1
ATOM 1613 C C . PRO A 1 213 ? 18.342 25.603 -3.001 1.00 26.05 213 PRO A C 1
ATOM 1615 O O . PRO A 1 213 ? 19.485 25.141 -3.048 1.00 26.05 213 PRO A O 1
ATOM 1618 N N . THR A 1 214 ? 17.651 25.947 -4.084 1.00 28.33 214 THR A N 1
ATOM 1619 C CA . THR A 1 214 ? 18.245 26.171 -5.397 1.00 28.33 214 THR A CA 1
ATOM 1620 C C . THR A 1 214 ? 19.415 27.126 -5.205 1.00 28.33 214 THR A C 1
ATOM 1622 O O . THR A 1 214 ? 19.215 28.316 -4.956 1.00 28.33 214 THR A O 1
ATOM 1625 N N . ARG A 1 215 ? 20.645 26.612 -5.275 1.00 28.06 215 ARG A N 1
ATOM 1626 C CA . ARG A 1 215 ? 21.792 27.471 -5.545 1.00 28.06 215 ARG A CA 1
ATOM 1627 C C . ARG A 1 215 ? 21.617 27.919 -6.987 1.00 28.06 215 ARG A C 1
ATOM 1629 O O . ARG A 1 215 ? 21.638 27.089 -7.891 1.00 28.06 215 ARG A O 1
ATOM 1636 N N . GLY A 1 216 ? 21.305 29.198 -7.164 1.00 28.19 216 GLY A N 1
ATOM 1637 C CA . GLY A 1 216 ? 21.402 29.832 -8.468 1.00 28.19 216 GLY A CA 1
ATOM 1638 C C . GLY A 1 216 ? 22.839 29.709 -8.967 1.00 28.19 216 GLY A C 1
ATOM 1639 O O . GLY A 1 216 ? 23.744 29.923 -8.166 1.00 28.19 216 GLY A O 1
ATOM 1640 N N . TRP A 1 217 ? 22.952 29.340 -10.246 1.00 34.25 217 TRP A N 1
ATOM 1641 C CA . TRP A 1 217 ? 24.135 29.320 -11.117 1.00 34.25 217 TRP A CA 1
ATOM 1642 C C . TRP A 1 217 ? 25.424 28.719 -10.538 1.00 34.25 217 TRP A C 1
ATOM 1644 O O . TRP A 1 217 ? 26.089 29.355 -9.694 1.00 34.25 217 TRP A O 1
#

InterPro domains:
  IPR002817 Phosphomethylpyrimidine synthase ThiC/5-hydroxybenzimidazole synthase BzaA/B [PF01964] (92-191)
  IPR002817 Phosphomethylpyrimidine synthase ThiC/5-hydroxybenzimidazole synthase BzaA/B [PTHR30557] (21-191)
  IPR025747 ThiC-associated domain [PF13667] (20-83)
  IPR038521 ThiC/Bza, core domain [G3DSA:3.20.20.540] (135-195)

Foldseek 3Di:
DDDDPDDPPDDPPPQAEADPQWAWDWDAFPDNLLTAIWIWGADPVRDIDTHQAQLACRHHPVDDDDPVVDADLSCLVQLVVCVVVVCVVPFALLSCLLVVHQGSLLRSQCVSQVHDSNVSSPCSPVVQKGWPDGSLASRDRIHMDGPPGPDAAEAEFEAEQVDDDPVVRVVVVSNCSRVGHNYYHYPYPHDDPDDPPPDDPDDPRNDPDDPDPPPDD

Radius of gyration: 20.1 Å; chains: 1; bounding box: 51×48×64 Å

Sequence (217 aa):
MTIQDADARTPAAGAAGPVIGSHKAYLTGSRPDLRVPVRRVHLTDGNSVTLYDTSGPYTDPQVVTDVRRGLPPLRRPWVEERRADGHAGLVTQLAYARRGEITPEMEFVALRENVDPAFVRDEIAAGRAVLPVNVHHPEAEPMIIGKNFLVKVNANIGNSAVTSSVEEEVEKMTWATRWGADTVMDLSTGRRPAPGPGRSGRCPRGWGSCAAPTRGW

pLDDT: mean 78.98, std 23.44, range [26.05, 98.56]